Protein AF-A0A3B9MYG6-F1 (afdb_monomer_lite)

pLDDT: mean 86.28, std 11.75, range [46.19, 98.5]

Radius of gyration: 19.54 Å; chains: 1; bounding box: 50×38×59 Å

Foldseek 3Di:
DQQAWEKEKEAFLQALLLVVLVVLVVVQQVVDPSYDYHYHDLQPDDLDDDLPQAPCSVLLVCLLVLNHQDFPPGIWIDISNHTQDDVPRDPVSVQVVVVVVVDHDDPPRSDADFDDEDQDQADDADLVQKDKDKDDLVCLLLQLVLSQQFPLGHYNVRSVVDDSVVSSVSNSVVVNVCVVVVQKIKMWMDGPRHTFWMWIKGQLSVVSSSRGNDPDNPALEIETPATGGDSSNPPSCVSVVNVVVVLVVCLVVPRFKYKYFAADVVSVGNHPVSVVVVVFAFDHAHPRRITITMDTRDHD

Structure (mmCIF, N/CA/C/O backbone):
data_AF-A0A3B9MYG6-F1
#
_entry.id   AF-A0A3B9MYG6-F1
#
loop_
_atom_site.group_PDB
_atom_site.id
_atom_site.type_symbol
_atom_site.label_atom_id
_atom_site.label_alt_id
_atom_site.label_comp_id
_atom_site.label_asym_id
_atom_site.label_entity_id
_atom_site.label_seq_id
_atom_site.pdbx_PDB_ins_code
_atom_site.Cartn_x
_atom_site.Cartn_y
_atom_site.Cartn_z
_atom_site.occupancy
_atom_site.B_iso_or_equiv
_atom_site.auth_seq_id
_atom_site.auth_comp_id
_atom_site.auth_asym_id
_atom_site.auth_atom_id
_atom_site.pdbx_PDB_model_num
ATOM 1 N N . MET A 1 1 ? 22.963 -16.909 -25.568 1.00 46.38 1 MET A N 1
ATOM 2 C CA . MET A 1 1 ? 21.680 -16.414 -25.030 1.00 46.38 1 MET A CA 1
ATOM 3 C C . MET A 1 1 ? 21.498 -15.014 -25.574 1.00 46.38 1 MET A C 1
ATOM 5 O O . MET A 1 1 ? 22.468 -14.271 -25.566 1.00 46.38 1 MET A O 1
ATOM 9 N N . SER A 1 2 ? 20.340 -14.702 -26.154 1.00 46.19 2 SER A N 1
ATOM 10 C CA . SER A 1 2 ? 20.043 -13.337 -26.603 1.00 46.19 2 SER A CA 1
ATOM 11 C C . SER A 1 2 ? 20.156 -12.393 -25.398 1.00 46.19 2 SER A C 1
ATOM 13 O O . SER A 1 2 ? 19.545 -12.682 -24.370 1.00 46.19 2 SER A O 1
ATOM 15 N N . ASN A 1 3 ? 20.962 -11.330 -25.503 1.00 74.19 3 ASN A N 1
ATOM 16 C CA . ASN A 1 3 ? 21.098 -10.273 -24.489 1.00 74.19 3 ASN A CA 1
ATOM 17 C C . ASN A 1 3 ? 19.818 -9.418 -24.467 1.00 74.19 3 ASN A C 1
ATOM 19 O O . ASN A 1 3 ? 19.850 -8.240 -24.818 1.00 74.19 3 ASN A O 1
ATOM 23 N N . ARG A 1 4 ? 18.672 -10.021 -24.133 1.00 85.62 4 ARG A N 1
ATOM 24 C CA . ARG A 1 4 ? 17.434 -9.265 -23.926 1.00 85.62 4 ARG A CA 1
ATOM 25 C C . ARG A 1 4 ? 17.592 -8.399 -22.684 1.00 85.62 4 ARG A C 1
ATOM 27 O O . ARG A 1 4 ? 18.177 -8.835 -21.693 1.00 85.62 4 ARG A O 1
ATOM 34 N N . VAL A 1 5 ? 17.065 -7.186 -22.756 1.00 90.25 5 VAL A N 1
ATOM 35 C CA . VAL A 1 5 ? 16.945 -6.282 -21.615 1.00 90.25 5 VAL A CA 1
ATOM 36 C C . VAL A 1 5 ? 15.833 -6.822 -20.723 1.00 90.25 5 VAL A C 1
ATOM 38 O O . VAL A 1 5 ? 14.740 -7.105 -21.206 1.00 90.25 5 VAL A O 1
ATOM 41 N N . ILE A 1 6 ? 16.098 -7.006 -19.434 1.00 90.94 6 ILE A N 1
ATOM 42 C CA . ILE A 1 6 ? 15.105 -7.547 -18.503 1.00 90.94 6 ILE A CA 1
ATOM 43 C C . ILE A 1 6 ? 14.399 -6.378 -17.825 1.00 90.94 6 ILE A C 1
ATOM 45 O O . ILE A 1 6 ? 15.034 -5.608 -17.109 1.00 90.94 6 ILE A O 1
ATOM 49 N N . ALA A 1 7 ? 13.093 -6.253 -18.039 1.00 93.38 7 ALA A N 1
ATOM 50 C CA . ALA A 1 7 ? 12.230 -5.360 -17.277 1.00 93.38 7 ALA A CA 1
ATOM 51 C C . ALA A 1 7 ? 11.436 -6.205 -16.280 1.00 93.38 7 ALA A C 1
ATOM 53 O O . ALA A 1 7 ? 10.618 -7.023 -16.685 1.00 93.38 7 ALA A O 1
ATOM 54 N N . ARG A 1 8 ? 11.678 -6.035 -14.983 1.00 91.38 8 ARG A N 1
ATOM 55 C CA . ARG A 1 8 ? 11.058 -6.842 -13.930 1.00 91.38 8 ARG A CA 1
ATOM 56 C C . ARG A 1 8 ? 10.208 -5.982 -13.016 1.00 91.38 8 ARG A C 1
ATOM 58 O O . ARG A 1 8 ? 10.711 -5.034 -12.419 1.00 91.38 8 ARG A O 1
ATOM 65 N N . TYR A 1 9 ? 8.938 -6.337 -12.887 1.00 92.12 9 TYR A N 1
ATOM 66 C CA . TYR A 1 9 ? 7.977 -5.631 -12.054 1.00 92.12 9 TYR A CA 1
ATOM 67 C C . TYR A 1 9 ? 7.546 -6.482 -10.858 1.00 92.12 9 TYR A C 1
ATOM 69 O O . TYR A 1 9 ? 6.997 -7.570 -11.030 1.00 92.12 9 TYR A O 1
ATOM 77 N N . PHE A 1 10 ? 7.785 -5.978 -9.649 1.00 88.75 10 PHE A N 1
ATOM 78 C CA . PHE A 1 10 ? 7.415 -6.619 -8.387 1.00 88.75 10 PHE A CA 1
ATOM 79 C C . PHE A 1 10 ? 6.161 -5.965 -7.836 1.00 88.75 10 PHE A C 1
ATOM 81 O O . PHE A 1 10 ? 6.262 -4.886 -7.262 1.00 88.75 10 PHE A O 1
ATOM 88 N N . TYR A 1 11 ? 4.994 -6.582 -7.993 1.00 89.75 11 TYR A N 1
ATOM 89 C CA . TYR A 1 11 ? 3.722 -5.969 -7.614 1.00 89.75 11 TYR A CA 1
ATOM 90 C C . TYR A 1 11 ? 3.179 -6.520 -6.292 1.00 89.75 11 TYR A C 1
ATOM 92 O O . TYR A 1 11 ? 3.392 -7.683 -5.944 1.00 89.75 11 TYR A O 1
ATOM 100 N N . SER A 1 12 ? 2.448 -5.671 -5.564 1.00 88.69 12 SER A N 1
ATOM 101 C CA . SER A 1 12 ? 1.813 -6.032 -4.296 1.00 88.69 12 SER A CA 1
ATOM 102 C C . SER A 1 12 ? 0.296 -6.168 -4.475 1.00 88.69 12 SER A C 1
ATOM 104 O O . SER A 1 12 ? -0.351 -5.214 -4.915 1.00 88.69 12 SER A O 1
ATOM 106 N N . PRO A 1 13 ? -0.312 -7.319 -4.133 1.00 89.75 13 PRO A N 1
ATOM 107 C CA . PRO A 1 13 ? -1.731 -7.581 -4.387 1.00 89.75 13 PRO A CA 1
ATOM 108 C C . PRO A 1 13 ? -2.698 -6.830 -3.455 1.00 89.75 13 PRO A C 1
ATOM 110 O O . PRO A 1 13 ? -3.909 -7.029 -3.550 1.00 89.75 13 PRO A O 1
ATOM 113 N N . ILE A 1 14 ? -2.195 -5.968 -2.564 1.00 89.75 14 ILE A N 1
ATOM 114 C CA . ILE A 1 14 ? -3.023 -5.140 -1.671 1.00 89.75 14 ILE A CA 1
ATOM 115 C C . ILE A 1 14 ? -3.331 -3.744 -2.223 1.00 89.75 14 ILE A C 1
ATOM 117 O O . ILE A 1 14 ? -4.104 -3.002 -1.613 1.00 89.75 14 ILE A O 1
ATOM 121 N N . CYS A 1 15 ? -2.765 -3.384 -3.380 1.00 88.50 15 CYS A N 1
ATOM 122 C CA . CYS A 1 15 ? -2.960 -2.080 -4.004 1.00 88.50 15 CYS A CA 1
ATOM 123 C C . CYS A 1 15 ? -3.525 -2.221 -5.432 1.00 88.50 15 CYS A C 1
ATOM 125 O O . CYS A 1 15 ? -2.845 -2.778 -6.297 1.00 88.50 15 CYS A O 1
ATOM 127 N N . PRO A 1 16 ? -4.729 -1.692 -5.727 1.00 88.62 16 PRO A N 1
ATOM 128 C CA . PRO A 1 16 ? -5.311 -1.743 -7.069 1.00 88.62 16 PRO A CA 1
ATOM 129 C C . PRO A 1 16 ? -4.421 -1.077 -8.128 1.00 88.62 16 PRO A C 1
ATOM 131 O O . PRO A 1 16 ? -4.275 -1.603 -9.228 1.00 88.62 16 PRO A O 1
ATOM 134 N N . GLU A 1 17 ? -3.742 0.019 -7.771 1.00 87.31 17 GLU A N 1
ATOM 135 C CA . GLU A 1 17 ? -2.813 0.724 -8.664 1.00 87.31 17 GLU A CA 1
ATOM 136 C C . GLU A 1 17 ? -1.594 -0.133 -9.044 1.00 87.31 17 GLU A C 1
ATOM 138 O O . GLU A 1 17 ? -1.041 0.025 -10.129 1.00 87.31 17 GLU A O 1
ATOM 143 N N . SER A 1 18 ? -1.208 -1.115 -8.217 1.00 89.62 18 SER A N 1
ATOM 144 C CA . SER A 1 18 ? -0.172 -2.087 -8.600 1.00 89.62 18 SER A CA 1
ATOM 145 C C . SER A 1 18 ? -0.628 -2.995 -9.747 1.00 89.62 18 SER A C 1
ATOM 147 O O . SER A 1 18 ? 0.170 -3.344 -10.615 1.00 89.62 18 SER A O 1
ATOM 149 N N . PHE A 1 19 ? -1.914 -3.359 -9.797 1.00 90.94 19 PHE A N 1
ATOM 150 C CA . PHE A 1 19 ? -2.465 -4.141 -10.906 1.00 90.94 19 PHE A CA 1
ATOM 151 C C . PHE A 1 19 ? -2.653 -3.298 -12.171 1.00 90.94 19 PHE A C 1
ATOM 153 O O . PHE A 1 19 ? -2.323 -3.763 -13.261 1.00 90.94 19 PHE A O 1
ATOM 160 N N . ALA A 1 20 ? -3.124 -2.058 -12.033 1.00 88.94 20 ALA A N 1
ATOM 161 C CA . ALA A 1 20 ? -3.256 -1.149 -13.169 1.00 88.94 20 ALA A CA 1
ATOM 162 C C . ALA A 1 20 ? -1.886 -0.820 -13.788 1.00 88.94 20 ALA A C 1
ATOM 164 O O . ALA A 1 20 ? -1.718 -0.832 -15.008 1.00 88.94 20 ALA A O 1
ATOM 165 N N . ALA A 1 21 ? -0.865 -0.594 -12.957 1.00 89.88 21 ALA A N 1
ATOM 166 C CA . ALA A 1 21 ? 0.502 -0.402 -13.423 1.00 89.88 21 ALA A CA 1
ATOM 167 C C . ALA A 1 21 ? 1.068 -1.651 -14.113 1.00 89.88 21 ALA A C 1
ATOM 169 O O . ALA A 1 21 ? 1.700 -1.511 -15.158 1.00 89.88 21 ALA A O 1
ATOM 170 N N . LEU A 1 22 ? 0.798 -2.856 -13.597 1.00 92.88 22 LEU A N 1
ATOM 171 C CA . LEU A 1 22 ? 1.161 -4.108 -14.269 1.00 92.88 22 LEU A CA 1
ATOM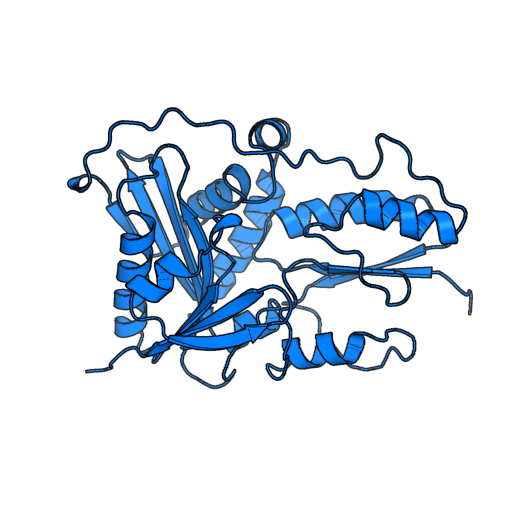 172 C C . LEU A 1 22 ? 0.602 -4.164 -15.699 1.00 92.88 22 LEU A C 1
ATOM 174 O O . LEU A 1 22 ? 1.351 -4.458 -16.629 1.00 92.88 22 LEU A O 1
ATOM 178 N N . GLU A 1 23 ? -0.680 -3.857 -15.894 1.00 91.94 23 GLU A N 1
ATOM 179 C CA . GLU A 1 23 ? -1.286 -3.857 -17.229 1.00 91.94 23 GLU A CA 1
ATOM 180 C C . GLU A 1 23 ? -0.636 -2.815 -18.147 1.00 91.94 23 GLU A C 1
ATOM 182 O O . GLU A 1 23 ? -0.221 -3.137 -19.264 1.00 91.94 23 GLU A O 1
ATOM 187 N N . ARG A 1 24 ? -0.462 -1.579 -17.657 1.00 91.38 24 ARG A N 1
ATOM 188 C CA . ARG A 1 24 ? 0.192 -0.502 -18.416 1.00 91.38 24 ARG A CA 1
ATOM 189 C C . ARG A 1 24 ? 1.615 -0.883 -18.837 1.00 91.38 24 ARG A C 1
ATOM 191 O O . ARG A 1 24 ? 1.990 -0.646 -19.984 1.00 91.38 24 ARG A O 1
ATOM 198 N N . LEU A 1 25 ? 2.396 -1.485 -17.940 1.00 94.50 25 LEU A N 1
ATOM 199 C CA . LEU A 1 25 ? 3.763 -1.933 -18.221 1.00 94.50 25 LEU A CA 1
ATOM 200 C C . LEU A 1 25 ? 3.791 -3.136 -19.165 1.00 94.50 25 LEU A C 1
ATOM 202 O O . LEU A 1 25 ? 4.619 -3.173 -20.072 1.00 94.50 25 LEU A O 1
ATOM 206 N N . SER A 1 26 ? 2.871 -4.090 -19.005 1.00 94.50 26 SER A N 1
ATOM 207 C CA . SER A 1 26 ? 2.782 -5.241 -19.903 1.00 94.50 26 SER A CA 1
ATOM 208 C C . SER A 1 26 ? 2.465 -4.803 -21.330 1.00 94.50 26 SER A C 1
ATOM 210 O O . SER A 1 26 ? 3.115 -5.260 -22.270 1.00 94.50 26 SER A O 1
ATOM 212 N N . ASN A 1 27 ? 1.510 -3.885 -21.495 1.00 93.12 27 ASN A N 1
ATOM 213 C CA . ASN A 1 27 ? 1.173 -3.307 -22.794 1.00 93.12 27 ASN A CA 1
ATOM 214 C C . ASN A 1 27 ? 2.355 -2.530 -23.376 1.00 93.12 27 ASN A C 1
ATOM 216 O O . ASN A 1 27 ? 2.648 -2.651 -24.565 1.00 93.12 27 ASN A O 1
ATOM 220 N N . LEU A 1 28 ? 3.069 -1.777 -22.540 1.00 94.06 28 LEU A N 1
ATOM 221 C CA . LEU A 1 28 ? 4.237 -1.018 -22.957 1.00 94.06 28 LEU A CA 1
ATOM 222 C C . LEU A 1 28 ? 5.365 -1.916 -23.484 1.00 94.06 28 LEU A C 1
ATOM 224 O O . LEU A 1 28 ? 5.788 -1.763 -24.627 1.00 94.06 28 LEU A O 1
ATOM 228 N N . PHE A 1 29 ? 5.852 -2.854 -22.669 1.00 95.31 29 PHE A N 1
ATOM 229 C CA . PHE A 1 29 ? 7.014 -3.672 -23.027 1.00 95.31 29 PHE A CA 1
ATOM 230 C C . PHE A 1 29 ? 6.707 -4.716 -24.105 1.00 95.31 29 PHE A C 1
ATOM 232 O O . PHE A 1 29 ? 7.628 -5.170 -24.776 1.00 95.31 29 PHE A O 1
ATOM 239 N N . SER A 1 30 ? 5.431 -5.044 -24.344 1.00 93.62 30 SER A N 1
ATOM 240 C CA . SER A 1 30 ? 5.027 -5.915 -25.460 1.00 93.62 30 SER A CA 1
ATOM 241 C C . SER A 1 30 ? 5.371 -5.356 -26.848 1.00 93.62 30 SER A C 1
ATOM 243 O O . SER A 1 30 ? 5.347 -6.094 -27.830 1.00 93.62 30 SER A O 1
ATOM 245 N N . LYS A 1 31 ? 5.702 -4.062 -26.939 1.00 93.19 31 LYS A N 1
ATOM 246 C CA . LYS A 1 31 ? 6.034 -3.378 -28.194 1.00 93.19 31 LYS A CA 1
ATOM 247 C C . LYS A 1 31 ? 7.457 -3.640 -28.689 1.00 93.19 31 LYS A C 1
ATOM 249 O O . LYS A 1 31 ? 7.752 -3.305 -29.835 1.00 93.19 31 LYS A O 1
ATOM 254 N N . TRP A 1 32 ? 8.328 -4.190 -27.841 1.00 92.00 32 TRP A N 1
ATOM 255 C CA . TRP A 1 32 ? 9.763 -4.297 -28.103 1.00 92.00 32 TRP A CA 1
ATOM 256 C C . TRP A 1 32 ? 10.277 -5.707 -27.821 1.00 92.00 32 TRP A C 1
ATOM 258 O O . TRP A 1 32 ? 10.362 -6.137 -26.670 1.00 92.00 32 TRP A O 1
ATOM 268 N N . ASP A 1 33 ? 10.683 -6.419 -28.874 1.00 89.94 33 ASP A N 1
ATOM 269 C CA . ASP A 1 33 ? 11.233 -7.776 -28.762 1.00 89.94 33 ASP A CA 1
ATOM 270 C C . ASP A 1 33 ? 12.539 -7.815 -27.946 1.00 89.94 33 ASP A C 1
ATOM 272 O O . ASP A 1 33 ? 12.877 -8.845 -27.342 1.00 89.94 33 ASP A O 1
ATOM 276 N N . GLU A 1 34 ? 13.270 -6.693 -27.875 1.00 90.56 34 GLU A N 1
ATOM 277 C CA . GLU A 1 34 ? 14.496 -6.592 -27.082 1.00 90.56 34 GLU A CA 1
ATOM 278 C C . GLU A 1 34 ? 14.238 -6.743 -25.578 1.00 90.56 34 GLU A C 1
ATOM 280 O O . GLU A 1 34 ? 15.151 -7.139 -24.850 1.00 90.56 34 GLU A O 1
ATOM 285 N N . PHE A 1 35 ? 13.012 -6.482 -25.110 1.00 93.38 35 PHE A N 1
ATOM 286 C CA . PHE A 1 35 ? 12.647 -6.538 -23.698 1.00 93.38 35 PHE A CA 1
ATOM 287 C C . PHE A 1 35 ? 12.016 -7.872 -23.326 1.00 93.38 35 PHE A C 1
ATOM 289 O O . PHE A 1 35 ? 11.041 -8.306 -23.932 1.00 93.38 35 PHE A O 1
ATOM 296 N N . LEU A 1 36 ? 12.538 -8.516 -22.285 1.00 93.31 36 LEU A N 1
ATOM 297 C CA . LEU A 1 36 ? 11.839 -9.565 -21.553 1.00 93.31 36 LEU A CA 1
ATOM 298 C C . LEU A 1 36 ? 11.144 -8.918 -20.351 1.00 93.31 36 LEU A C 1
ATOM 300 O O . LEU A 1 36 ? 11.821 -8.477 -19.423 1.00 93.31 36 LEU A O 1
ATOM 304 N N . PHE A 1 37 ? 9.811 -8.854 -20.381 1.00 94.69 37 PHE A N 1
ATOM 305 C CA . PHE A 1 37 ? 9.024 -8.359 -19.255 1.00 94.69 37 PHE A CA 1
ATOM 306 C C . PHE A 1 37 ? 8.683 -9.500 -18.294 1.00 94.69 37 PHE A C 1
ATOM 308 O O . PHE A 1 37 ? 8.011 -10.461 -18.667 1.00 94.69 37 PHE A O 1
ATOM 315 N N . GLU A 1 38 ? 9.163 -9.392 -17.061 1.00 92.12 38 GLU A N 1
ATOM 316 C CA . GLU A 1 38 ? 8.942 -10.348 -15.985 1.00 92.12 38 GLU A CA 1
ATOM 317 C C . GLU A 1 38 ? 8.081 -9.724 -14.896 1.00 92.12 38 GLU A C 1
ATOM 319 O O . GLU A 1 38 ? 8.248 -8.563 -14.520 1.00 92.12 38 GLU A O 1
ATOM 324 N N . VAL A 1 39 ? 7.170 -10.524 -14.358 1.00 91.88 39 VAL A N 1
ATOM 325 C CA . VAL A 1 39 ? 6.192 -10.082 -13.371 1.00 91.88 39 VAL A CA 1
ATOM 326 C C . VAL A 1 39 ? 6.310 -10.980 -12.154 1.00 91.88 39 VAL A C 1
ATOM 328 O O . VAL A 1 39 ? 6.221 -12.200 -12.278 1.00 91.88 39 VAL A O 1
ATOM 331 N N . ILE A 1 40 ? 6.506 -10.370 -10.990 1.00 89.31 40 ILE A N 1
ATOM 332 C CA . ILE A 1 40 ? 6.663 -11.059 -9.713 1.00 89.31 40 ILE A CA 1
ATOM 333 C C . ILE A 1 40 ? 5.544 -10.600 -8.780 1.00 89.31 40 ILE A C 1
ATOM 335 O O . ILE A 1 40 ? 5.493 -9.437 -8.377 1.00 89.31 40 ILE A O 1
ATOM 339 N N . ASN A 1 41 ? 4.648 -11.522 -8.439 1.00 89.81 41 ASN A N 1
ATOM 340 C CA . ASN A 1 41 ? 3.680 -11.348 -7.368 1.00 89.81 41 ASN A CA 1
ATOM 341 C C . ASN A 1 41 ? 4.383 -11.578 -6.036 1.00 89.81 41 ASN A C 1
ATOM 343 O O . ASN A 1 41 ? 4.714 -12.715 -5.696 1.00 89.81 41 ASN A O 1
ATOM 347 N N . LEU A 1 42 ? 4.559 -10.513 -5.262 1.00 86.56 42 LEU A N 1
ATOM 348 C CA . LEU A 1 42 ? 5.256 -10.585 -3.983 1.00 86.56 42 LEU A CA 1
ATOM 349 C C . LEU A 1 42 ? 4.633 -11.592 -3.000 1.00 86.56 42 LEU A C 1
ATOM 351 O O . LEU A 1 42 ? 5.347 -12.163 -2.190 1.00 86.56 42 LEU A O 1
ATOM 355 N N . ALA A 1 43 ? 3.326 -11.864 -3.090 1.00 86.94 43 ALA A N 1
ATOM 356 C CA . ALA A 1 43 ? 2.644 -12.779 -2.173 1.00 86.94 43 ALA A CA 1
ATOM 357 C C . ALA A 1 43 ? 2.564 -14.242 -2.645 1.00 86.94 43 ALA A C 1
ATOM 359 O O . ALA A 1 43 ? 2.087 -15.093 -1.891 1.00 86.94 43 ALA A O 1
ATOM 360 N N . GLU A 1 44 ? 2.945 -14.540 -3.890 1.00 85.50 44 GLU A N 1
ATOM 361 C CA . GLU A 1 44 ? 2.792 -15.880 -4.485 1.00 85.50 44 GLU A CA 1
ATOM 362 C C . GLU A 1 44 ? 4.095 -16.443 -5.051 1.00 85.50 44 GLU A C 1
ATOM 364 O O . GLU A 1 44 ? 4.241 -17.661 -5.148 1.00 85.50 44 GLU A O 1
ATOM 369 N N . ASN A 1 45 ? 5.036 -15.582 -5.437 1.00 82.88 45 ASN A N 1
ATOM 370 C CA . ASN A 1 45 ? 6.310 -15.998 -5.992 1.00 82.88 45 ASN A CA 1
ATOM 371 C C . ASN A 1 45 ? 7.386 -16.053 -4.910 1.00 82.88 45 ASN A C 1
ATOM 373 O O . ASN A 1 45 ? 7.563 -15.121 -4.133 1.00 82.88 45 ASN A O 1
ATOM 377 N N . GLU A 1 46 ? 8.150 -17.139 -4.916 1.00 75.06 46 GLU A N 1
ATOM 378 C CA . GLU A 1 46 ? 9.331 -17.271 -4.076 1.00 75.06 46 GLU A CA 1
ATOM 379 C C . GLU A 1 46 ? 10.463 -16.402 -4.644 1.00 75.06 46 GLU A C 1
ATOM 381 O O . GLU A 1 46 ? 10.812 -16.501 -5.825 1.00 75.06 46 GLU A O 1
ATOM 386 N N . ILE A 1 47 ? 11.028 -15.529 -3.810 1.00 74.31 47 ILE A N 1
ATOM 387 C CA . ILE A 1 47 ? 12.131 -14.651 -4.201 1.00 74.31 47 ILE A CA 1
ATOM 388 C C . ILE A 1 47 ? 13.443 -15.341 -3.831 1.00 74.31 47 ILE A C 1
ATOM 390 O O . ILE A 1 47 ? 13.894 -15.289 -2.687 1.00 74.31 47 ILE A O 1
ATOM 394 N N . VAL A 1 48 ? 14.044 -16.021 -4.809 1.00 66.94 48 VAL A N 1
ATOM 395 C CA . VAL A 1 48 ? 15.321 -16.723 -4.635 1.00 66.94 48 VAL A CA 1
ATOM 396 C C . VAL A 1 48 ? 16.467 -15.847 -5.157 1.00 66.94 48 VAL A C 1
ATOM 398 O O . VAL A 1 48 ? 16.416 -15.453 -6.324 1.00 66.94 48 VAL A O 1
ATOM 401 N N . PRO A 1 49 ? 17.508 -15.573 -4.347 1.00 64.75 49 PRO A N 1
ATOM 402 C CA . PRO A 1 49 ? 18.690 -14.842 -4.797 1.00 64.75 49 PRO A CA 1
ATOM 403 C C . PRO A 1 49 ? 19.427 -15.598 -5.908 1.00 64.75 49 PRO A C 1
ATOM 405 O O . PRO A 1 49 ? 19.654 -16.807 -5.805 1.00 64.75 49 PRO A O 1
ATOM 408 N N . GLY A 1 50 ? 19.862 -14.900 -6.951 1.00 65.56 50 GLY A N 1
ATOM 409 C CA . GLY A 1 50 ? 20.629 -15.509 -8.037 1.00 65.56 50 GLY A CA 1
ATOM 410 C C . GLY A 1 50 ? 20.881 -14.629 -9.260 1.00 65.56 50 GLY A C 1
ATOM 411 O O . GLY A 1 50 ? 21.590 -15.057 -10.179 1.00 65.56 50 GLY A O 1
ATOM 412 N N . TYR A 1 51 ? 20.355 -13.407 -9.302 1.00 65.56 51 TYR A N 1
ATOM 413 C CA . TYR A 1 51 ? 20.527 -12.485 -10.416 1.00 65.56 51 TYR A CA 1
ATOM 414 C C . TYR A 1 51 ? 21.781 -11.628 -10.221 1.00 65.56 51 TYR A C 1
ATOM 416 O O . TYR A 1 51 ? 21.715 -10.464 -9.854 1.00 65.56 51 TYR A O 1
ATOM 424 N N . LYS A 1 52 ? 22.953 -12.158 -10.602 1.00 64.38 52 LYS A N 1
ATOM 425 C CA . LYS A 1 52 ? 24.242 -11.421 -10.558 1.00 64.38 52 LYS A CA 1
ATOM 426 C C . LYS A 1 52 ? 24.244 -10.054 -11.266 1.00 64.38 52 LYS A C 1
ATOM 428 O O . LYS A 1 52 ? 25.173 -9.277 -11.074 1.00 64.38 52 LYS A O 1
ATOM 433 N N . TRP A 1 53 ? 23.269 -9.803 -12.136 1.00 66.44 53 TRP A N 1
ATOM 434 C CA . TRP A 1 53 ? 23.090 -8.557 -12.878 1.00 66.44 53 TRP A CA 1
ATOM 435 C C . TRP A 1 53 ? 22.150 -7.560 -12.189 1.00 66.44 53 TRP A C 1
ATOM 437 O O . TRP A 1 53 ? 21.975 -6.481 -12.737 1.00 66.44 53 TRP A O 1
ATOM 447 N N . PHE A 1 54 ? 21.542 -7.907 -11.049 1.00 73.56 54 PHE A N 1
ATOM 448 C CA . PHE A 1 54 ? 20.586 -7.088 -10.305 1.00 73.56 54 PHE A CA 1
ATOM 449 C C . PHE A 1 54 ? 21.252 -6.557 -9.019 1.00 73.56 54 PHE A C 1
ATOM 451 O O . PHE A 1 54 ? 21.268 -7.257 -8.007 1.00 73.56 54 PHE A O 1
ATOM 458 N N . PRO A 1 55 ? 21.850 -5.351 -9.044 1.00 68.62 55 PRO A N 1
ATOM 459 C CA . PRO A 1 55 ? 22.622 -4.825 -7.915 1.00 68.62 55 PRO A CA 1
ATOM 460 C C . PRO A 1 55 ? 21.805 -4.687 -6.623 1.00 68.62 55 PRO A C 1
ATOM 462 O O . PRO A 1 55 ? 22.332 -4.891 -5.533 1.00 68.62 55 PRO A O 1
ATOM 465 N N . GLU A 1 56 ? 20.518 -4.380 -6.753 1.00 73.56 56 GLU A N 1
ATOM 466 C CA . GLU A 1 56 ? 19.565 -4.160 -5.666 1.00 73.56 56 GLU A CA 1
ATOM 467 C C . GLU A 1 56 ? 18.840 -5.451 -5.238 1.00 73.56 56 GLU A C 1
ATOM 469 O O . GLU A 1 56 ? 17.981 -5.415 -4.357 1.00 73.56 56 GLU A O 1
ATOM 474 N N . GLU A 1 57 ? 19.192 -6.609 -5.815 1.00 75.88 57 GLU A N 1
ATOM 475 C CA . GLU A 1 57 ? 18.585 -7.905 -5.483 1.00 75.88 57 GLU A CA 1
ATOM 476 C C . GLU A 1 57 ? 18.678 -8.217 -3.993 1.00 75.88 57 GLU A C 1
ATOM 478 O O . GLU A 1 57 ? 17.695 -8.646 -3.394 1.00 75.88 57 GLU A O 1
ATOM 483 N N . GLN A 1 58 ? 19.852 -7.996 -3.394 1.00 77.00 58 GLN A N 1
ATOM 484 C CA . GLN A 1 58 ? 20.074 -8.335 -1.993 1.00 77.00 58 GLN A CA 1
ATOM 485 C C . GLN A 1 58 ? 19.192 -7.491 -1.074 1.00 77.00 58 GLN A C 1
ATOM 487 O O . GLN A 1 58 ? 18.596 -8.030 -0.155 1.00 77.00 58 GLN A O 1
ATOM 492 N N . GLU A 1 59 ? 19.039 -6.199 -1.363 1.00 76.88 59 GLU A N 1
ATOM 493 C CA . GLU A 1 59 ? 18.150 -5.322 -0.597 1.00 76.88 59 GLU A CA 1
ATOM 494 C C . GLU A 1 59 ? 16.691 -5.784 -0.706 1.00 76.88 59 GLU A C 1
ATOM 496 O O . GLU A 1 59 ? 15.961 -5.799 0.285 1.00 76.88 59 GLU A O 1
ATOM 501 N N . LEU A 1 60 ? 16.278 -6.222 -1.899 1.00 75.44 60 LEU A N 1
ATOM 502 C CA . LEU A 1 60 ? 14.936 -6.741 -2.123 1.00 75.44 60 LEU A CA 1
ATOM 503 C C . LEU A 1 60 ? 14.686 -8.046 -1.350 1.00 75.44 60 LEU A C 1
ATOM 505 O O . LEU A 1 60 ? 13.651 -8.208 -0.699 1.00 75.44 60 LEU A O 1
ATOM 509 N N . VAL A 1 61 ? 15.651 -8.962 -1.403 1.00 77.00 61 VAL A N 1
ATOM 510 C CA . VAL A 1 61 ? 15.639 -10.226 -0.660 1.00 77.00 61 VAL A CA 1
ATOM 511 C C . VAL A 1 61 ? 15.631 -9.969 0.844 1.00 77.00 61 VAL A C 1
ATOM 513 O O . VAL A 1 61 ? 14.845 -10.591 1.553 1.00 77.00 61 VAL A O 1
ATOM 516 N N . ASP A 1 62 ? 16.461 -9.047 1.330 1.00 78.12 62 ASP A N 1
ATOM 517 C CA . ASP A 1 62 ? 16.563 -8.726 2.750 1.00 78.12 62 ASP A CA 1
ATOM 518 C C . ASP A 1 62 ? 15.216 -8.225 3.277 1.00 78.12 62 ASP A C 1
ATOM 520 O O . ASP A 1 62 ? 14.752 -8.710 4.306 1.00 78.12 62 ASP A O 1
ATOM 524 N N . THR A 1 63 ? 14.531 -7.325 2.560 1.00 74.38 63 THR A N 1
ATOM 525 C CA . THR A 1 63 ? 13.186 -6.867 2.953 1.00 74.38 63 THR A CA 1
ATOM 526 C C . THR A 1 63 ? 12.160 -7.996 2.930 1.00 74.38 63 THR A C 1
ATOM 528 O O . THR A 1 63 ? 11.409 -8.140 3.893 1.00 74.38 63 THR A O 1
ATOM 531 N N . TYR A 1 64 ? 12.161 -8.846 1.898 1.00 74.62 64 TYR A N 1
ATOM 532 C CA . TYR A 1 64 ? 11.280 -10.022 1.836 1.00 74.62 64 TYR A CA 1
ATOM 533 C C . TYR A 1 64 ? 11.503 -10.976 3.025 1.00 74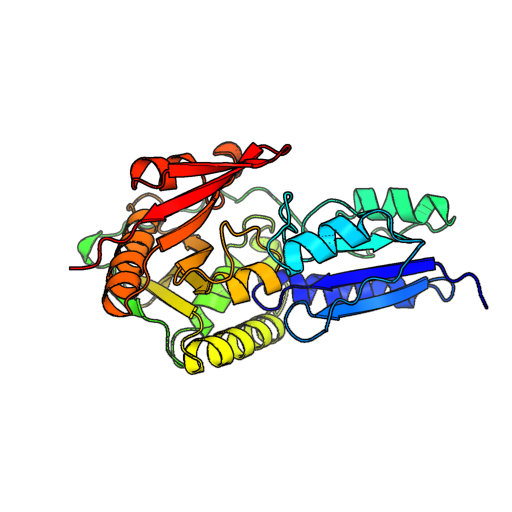.62 64 TYR A C 1
ATOM 535 O O . TYR A 1 64 ? 10.558 -11.550 3.564 1.00 74.62 64 TYR A O 1
ATOM 543 N N . GLN A 1 65 ? 12.753 -11.095 3.478 1.00 75.44 65 GLN A N 1
ATOM 544 C CA . GLN A 1 65 ? 13.166 -11.878 4.644 1.00 75.44 65 GLN A CA 1
ATOM 545 C C . GLN A 1 65 ? 13.058 -11.117 5.977 1.00 75.44 65 GLN A C 1
ATOM 547 O O . GLN A 1 65 ? 13.444 -11.665 7.008 1.00 75.44 65 GLN A O 1
ATOM 552 N N . GLY A 1 66 ? 12.564 -9.872 5.983 1.00 71.62 66 GLY A N 1
ATOM 553 C CA . GLY A 1 66 ? 12.400 -9.048 7.190 1.00 71.62 66 GLY A CA 1
ATOM 554 C C . GLY A 1 66 ? 13.685 -8.473 7.775 1.00 71.62 66 GLY A C 1
ATOM 555 O O . GLY A 1 66 ? 13.655 -7.894 8.852 1.00 71.62 66 GLY A O 1
ATOM 556 N N . ASN A 1 67 ? 14.801 -8.612 7.066 1.00 74.81 67 ASN A N 1
ATOM 557 C CA . ASN A 1 67 ? 16.102 -8.043 7.417 1.00 74.81 67 ASN A CA 1
ATOM 558 C C . ASN A 1 67 ? 16.362 -6.707 6.701 1.00 74.81 67 ASN A C 1
ATOM 560 O O . ASN A 1 67 ? 17.426 -6.106 6.850 1.00 74.81 67 ASN A O 1
ATOM 564 N N . GLY A 1 68 ? 15.413 -6.264 5.877 1.00 67.56 68 GLY A N 1
ATOM 565 C CA . GLY A 1 68 ? 15.550 -5.098 5.022 1.00 67.56 68 GLY A CA 1
ATOM 566 C C . GLY A 1 68 ? 15.652 -3.799 5.803 1.00 67.56 68 GLY A C 1
ATOM 567 O O . GLY A 1 68 ? 14.801 -3.468 6.626 1.00 67.56 68 GLY A O 1
ATOM 568 N N . VAL A 1 69 ? 16.673 -3.014 5.474 1.00 67.50 69 VAL A N 1
ATOM 569 C CA . VAL A 1 69 ? 16.881 -1.664 6.019 1.00 67.50 69 VAL A CA 1
ATOM 570 C C . VAL A 1 69 ? 16.325 -0.571 5.113 1.00 67.50 69 VAL A C 1
ATOM 572 O O . VAL A 1 69 ? 16.538 0.604 5.390 1.00 67.50 69 VAL A O 1
ATOM 575 N N . LYS A 1 70 ? 15.620 -0.930 4.033 1.00 69.06 70 LYS A N 1
ATOM 576 C CA . LYS A 1 70 ? 14.904 0.011 3.170 1.00 69.06 70 LYS A CA 1
ATOM 577 C C . LYS A 1 70 ? 13.504 -0.517 2.860 1.00 69.06 70 LYS A C 1
ATOM 579 O O . LYS A 1 70 ? 13.345 -1.704 2.566 1.00 69.06 70 LYS A O 1
ATOM 584 N N . PRO A 1 71 ? 12.479 0.346 2.874 1.00 65.56 71 PRO A N 1
ATOM 585 C CA . PRO A 1 71 ? 11.162 -0.062 2.440 1.00 65.56 71 PRO A CA 1
ATOM 586 C C . PRO A 1 71 ? 11.179 -0.338 0.939 1.00 65.56 71 PRO A C 1
ATOM 588 O O . PRO A 1 71 ? 11.496 0.539 0.127 1.00 65.56 71 PRO A O 1
ATOM 591 N N . LEU A 1 72 ? 10.752 -1.539 0.553 1.00 64.88 72 LEU A N 1
ATOM 592 C CA . LEU A 1 72 ? 10.331 -1.798 -0.816 1.00 64.88 72 LEU A CA 1
ATOM 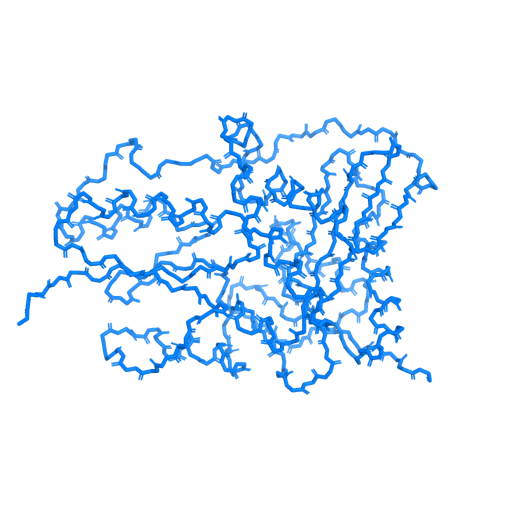593 C C . LEU A 1 72 ? 8.916 -1.254 -0.959 1.00 64.88 72 LEU A C 1
ATOM 595 O O . LEU A 1 72 ? 7.949 -2.005 -1.057 1.00 64.88 72 LEU A O 1
ATOM 599 N N . LEU A 1 73 ? 8.796 0.076 -0.914 1.00 59.28 73 LEU A N 1
ATOM 600 C CA . LEU A 1 73 ? 7.528 0.731 -1.183 1.00 59.28 73 LEU A CA 1
ATOM 601 C C . LEU A 1 73 ? 7.011 0.202 -2.519 1.00 59.28 73 LEU A C 1
ATOM 603 O O . LEU A 1 73 ? 7.693 0.305 -3.535 1.00 59.28 73 LEU A O 1
ATOM 607 N N . TYR A 1 74 ? 5.860 -0.450 -2.413 1.00 63.62 74 TYR A N 1
ATOM 608 C CA . TYR A 1 74 ? 5.050 -1.131 -3.407 1.00 63.62 74 TYR A CA 1
ATOM 609 C C . TYR A 1 74 ? 5.440 -0.990 -4.878 1.00 63.62 74 TYR A C 1
ATOM 611 O O . TYR A 1 74 ? 5.631 0.109 -5.387 1.00 63.62 74 TYR A O 1
ATOM 619 N N . ALA A 1 75 ? 5.331 -2.105 -5.610 1.00 74.50 75 ALA A N 1
ATOM 620 C CA . ALA A 1 75 ? 5.165 -2.054 -7.060 1.00 74.50 75 ALA A CA 1
ATOM 621 C C . ALA A 1 75 ? 6.353 -1.396 -7.785 1.00 74.50 75 ALA A C 1
ATOM 623 O O . ALA A 1 75 ? 6.207 -0.426 -8.533 1.00 74.50 75 ALA A O 1
ATOM 624 N N . LYS A 1 76 ? 7.548 -1.950 -7.551 1.00 87.06 76 LYS A N 1
ATOM 625 C CA . LYS A 1 76 ? 8.800 -1.467 -8.142 1.00 87.06 76 LYS A CA 1
ATOM 626 C C . LYS A 1 76 ? 9.063 -2.102 -9.499 1.00 87.06 76 LYS A C 1
ATOM 628 O O . LYS A 1 76 ? 8.904 -3.311 -9.677 1.00 87.06 76 LYS A O 1
ATOM 633 N N . LEU A 1 77 ? 9.515 -1.281 -10.440 1.00 91.19 77 LEU A N 1
ATOM 634 C CA . LEU A 1 77 ? 10.033 -1.718 -11.731 1.00 91.19 77 LEU A CA 1
ATOM 635 C C . LEU A 1 77 ? 11.551 -1.590 -11.738 1.00 91.19 77 LEU A C 1
ATOM 637 O O . LEU A 1 77 ? 12.083 -0.546 -11.372 1.00 91.19 77 LEU A O 1
ATOM 641 N N . PHE A 1 78 ? 12.221 -2.619 -12.238 1.00 90.38 78 PHE A N 1
ATOM 642 C CA . PHE A 1 78 ? 13.654 -2.617 -12.486 1.00 90.38 78 PHE A CA 1
ATOM 643 C C . PHE A 1 78 ? 13.927 -2.909 -13.957 1.00 90.38 78 PHE A C 1
ATOM 645 O O . PHE A 1 78 ? 13.305 -3.804 -14.528 1.00 90.38 78 PHE A O 1
ATOM 652 N N . ILE A 1 79 ? 14.864 -2.189 -14.573 1.00 91.25 79 ILE A N 1
ATOM 653 C CA . ILE A 1 79 ? 15.306 -2.443 -15.952 1.00 91.25 79 ILE A CA 1
ATOM 654 C C . ILE A 1 79 ? 16.801 -2.761 -15.927 1.00 91.25 79 ILE A C 1
ATOM 656 O O . ILE A 1 79 ? 17.615 -1.896 -15.622 1.00 91.25 79 ILE A O 1
ATOM 660 N N . ASN A 1 80 ? 17.162 -4.014 -16.229 1.00 87.50 80 ASN A N 1
ATOM 661 C CA . ASN A 1 80 ? 18.511 -4.566 -16.039 1.00 87.50 80 ASN A CA 1
ATOM 662 C C . ASN A 1 80 ? 19.080 -4.282 -14.638 1.00 87.50 80 ASN A C 1
ATOM 664 O O . ASN A 1 80 ? 20.263 -4.007 -14.470 1.00 87.50 80 ASN A O 1
ATOM 668 N N . GLY A 1 81 ? 18.207 -4.350 -13.637 1.00 81.94 81 GLY A N 1
ATOM 669 C CA . GLY A 1 81 ? 18.549 -4.171 -12.235 1.00 81.94 81 GLY A CA 1
ATOM 670 C C . GLY A 1 81 ? 18.366 -2.747 -11.730 1.00 81.94 81 GLY A C 1
ATOM 671 O O . GLY A 1 81 ? 18.078 -2.587 -10.562 1.00 81.94 81 GLY A O 1
ATOM 672 N N . GLU A 1 82 ? 18.394 -1.728 -12.588 1.00 86.56 82 GLU A N 1
ATOM 673 C CA . GLU A 1 82 ? 18.222 -0.337 -12.152 1.00 86.56 82 GLU A CA 1
ATOM 674 C C . GLU A 1 82 ? 16.759 -0.030 -11.794 1.00 86.56 82 GLU A C 1
ATOM 676 O O . GLU A 1 82 ? 15.861 -0.246 -12.615 1.00 86.56 82 GLU A O 1
ATOM 681 N N . GLU A 1 83 ? 16.514 0.493 -10.586 1.00 87.62 83 GLU A N 1
ATOM 682 C CA . GLU A 1 83 ? 15.174 0.890 -10.132 1.00 87.62 83 GLU A CA 1
ATOM 683 C C . GLU A 1 83 ? 14.635 2.091 -10.922 1.00 87.62 83 GLU A C 1
ATOM 685 O O . GLU A 1 83 ? 15.217 3.180 -10.938 1.00 87.62 83 GLU A O 1
ATOM 690 N N . ILE A 1 84 ? 13.439 1.931 -11.485 1.00 90.31 84 ILE A N 1
ATOM 691 C CA . ILE A 1 84 ? 12.656 3.037 -12.025 1.00 90.31 84 ILE A CA 1
ATOM 692 C C . ILE A 1 84 ? 11.849 3.661 -10.891 1.00 90.31 84 ILE A C 1
ATOM 694 O O . ILE A 1 84 ? 10.810 3.143 -10.481 1.00 90.31 84 ILE A O 1
ATOM 698 N N . LYS A 1 85 ? 12.328 4.805 -10.398 1.00 85.81 85 LYS A N 1
ATOM 699 C CA . LYS A 1 85 ? 11.740 5.493 -9.242 1.00 85.81 85 LYS A CA 1
ATOM 700 C C . LYS A 1 85 ? 10.302 5.959 -9.484 1.00 85.81 85 LYS A C 1
ATOM 702 O O . LYS A 1 85 ? 9.966 6.454 -10.566 1.00 85.81 85 LYS A O 1
ATOM 707 N N . GLY A 1 86 ? 9.526 5.962 -8.403 1.00 80.12 86 GLY A N 1
ATOM 708 C CA . GLY A 1 86 ? 8.140 6.432 -8.340 1.00 80.12 86 GLY A CA 1
ATOM 709 C C . GLY A 1 86 ? 7.173 5.277 -8.107 1.00 80.12 86 GLY A C 1
ATOM 710 O O . GLY A 1 86 ? 7.467 4.148 -8.492 1.00 80.12 86 GLY A O 1
ATOM 711 N N . PHE A 1 87 ? 6.029 5.564 -7.484 1.00 79.44 87 PHE A N 1
ATOM 712 C CA . PHE A 1 87 ? 4.943 4.598 -7.383 1.00 79.44 87 PHE A CA 1
ATOM 713 C C . PHE A 1 87 ? 3.637 5.158 -7.971 1.00 79.44 87 PHE A C 1
ATOM 715 O O . PHE A 1 87 ? 3.114 6.153 -7.460 1.00 79.44 87 PHE A O 1
ATOM 722 N N . PRO A 1 88 ? 3.109 4.490 -9.012 1.00 83.44 88 PRO A N 1
ATOM 723 C CA . PRO A 1 88 ? 3.805 3.520 -9.869 1.00 83.44 88 PRO A CA 1
ATOM 724 C C . PRO A 1 88 ? 4.992 4.171 -10.614 1.00 83.44 88 PRO A C 1
ATOM 726 O O . PRO A 1 88 ? 5.201 5.388 -10.512 1.00 83.44 88 PRO A O 1
ATOM 729 N N . PRO A 1 89 ? 5.800 3.372 -11.340 1.00 87.94 89 PRO A N 1
ATOM 730 C CA . PRO A 1 89 ? 7.049 3.841 -11.934 1.00 87.94 89 PRO A CA 1
ATOM 731 C C . PRO A 1 89 ? 6.856 5.113 -12.754 1.00 87.94 89 PRO A C 1
ATOM 733 O O . PRO A 1 89 ? 5.962 5.164 -13.594 1.00 87.94 89 PRO A O 1
ATOM 736 N N . SER A 1 90 ? 7.684 6.133 -12.519 1.00 86.44 90 SER A N 1
ATOM 737 C CA . SER A 1 90 ? 7.546 7.447 -13.154 1.00 86.44 90 SER A CA 1
ATOM 738 C C . SER A 1 90 ? 7.783 7.383 -14.661 1.00 86.44 90 SER A C 1
ATOM 740 O O . SER A 1 90 ? 8.866 6.980 -15.089 1.00 86.44 90 SER A O 1
ATOM 742 N N . LYS A 1 91 ? 6.834 7.892 -15.461 1.00 87.25 91 LYS A N 1
ATOM 743 C CA . LYS A 1 91 ? 6.991 8.055 -16.917 1.00 87.25 91 LYS A CA 1
ATOM 744 C C . LYS A 1 91 ? 8.297 8.762 -17.292 1.00 87.25 91 LYS A C 1
ATOM 746 O O . LYS A 1 91 ? 8.989 8.294 -18.186 1.00 87.25 91 LYS A O 1
ATOM 751 N N . LYS A 1 92 ? 8.686 9.816 -16.565 1.00 88.75 92 LYS A N 1
ATOM 752 C CA . LYS A 1 92 ? 9.946 10.538 -16.810 1.00 88.75 92 LYS A CA 1
ATOM 753 C C . LYS A 1 92 ? 11.172 9.626 -16.659 1.00 88.75 92 LYS A C 1
ATOM 755 O O . LYS A 1 92 ? 12.021 9.591 -17.541 1.00 88.75 92 LYS A O 1
ATOM 760 N N . HIS A 1 93 ? 11.264 8.880 -15.556 1.00 90.81 93 HIS A N 1
ATOM 761 C CA . HIS A 1 93 ? 12.399 7.972 -15.331 1.00 90.81 93 HIS A CA 1
ATOM 762 C C . HIS A 1 93 ? 12.386 6.791 -16.313 1.00 90.81 93 HIS A C 1
ATOM 764 O O . HIS A 1 93 ? 13.441 6.296 -16.713 1.00 90.81 93 HIS A O 1
ATOM 770 N N . LEU A 1 94 ? 11.192 6.361 -16.729 1.00 92.31 94 LEU A N 1
ATOM 771 C CA . LEU A 1 94 ? 11.008 5.360 -17.770 1.00 92.31 94 LEU A CA 1
ATOM 772 C C . LEU A 1 94 ? 11.558 5.855 -19.116 1.00 92.31 94 LEU A C 1
ATOM 774 O O . LEU A 1 94 ? 12.349 5.156 -19.739 1.00 92.31 94 LEU A O 1
ATOM 778 N N . GLU A 1 95 ? 11.193 7.071 -19.533 1.00 91.75 95 GLU A N 1
ATOM 779 C CA . GLU A 1 95 ? 11.679 7.724 -20.757 1.00 91.75 95 GLU A CA 1
ATOM 780 C C . GLU A 1 95 ? 13.204 7.852 -20.756 1.00 91.75 95 GLU A C 1
ATOM 782 O O . GLU A 1 95 ? 13.862 7.409 -21.697 1.00 91.75 95 GLU A O 1
ATOM 787 N N . GLU A 1 96 ? 13.777 8.392 -19.678 1.00 92.62 96 GLU A N 1
ATOM 788 C CA . GLU A 1 96 ? 15.229 8.527 -19.506 1.00 92.62 96 GLU A CA 1
ATOM 789 C C . GLU A 1 96 ? 15.942 7.171 -19.618 1.00 92.62 96 GLU A C 1
ATOM 791 O O . GLU A 1 96 ? 16.994 7.063 -20.254 1.00 92.62 96 GLU A O 1
ATOM 796 N N . THR A 1 97 ? 15.346 6.116 -19.057 1.00 92.81 97 THR A N 1
ATOM 797 C CA . THR A 1 97 ? 15.906 4.765 -19.114 1.00 92.81 97 THR A CA 1
ATOM 798 C C . THR A 1 97 ? 15.814 4.153 -20.507 1.00 92.81 97 THR A C 1
ATOM 800 O O . THR A 1 97 ? 16.806 3.611 -20.994 1.00 92.81 97 THR A O 1
ATOM 803 N N . LEU A 1 98 ? 14.651 4.236 -21.156 1.00 92.81 98 LEU A N 1
ATOM 804 C CA . LEU A 1 98 ? 14.403 3.670 -22.484 1.00 92.81 98 LEU A CA 1
ATOM 805 C C . LEU A 1 98 ? 15.255 4.346 -23.567 1.00 92.81 98 LEU A C 1
ATOM 807 O O . LEU A 1 98 ? 15.746 3.669 -24.472 1.00 92.81 98 LEU A O 1
ATOM 811 N N . LEU A 1 99 ? 15.542 5.644 -23.424 1.00 93.12 99 LEU A N 1
ATOM 812 C CA . LEU A 1 99 ? 16.439 6.368 -24.329 1.00 93.12 99 LEU A CA 1
ATOM 813 C C . LEU A 1 99 ? 17.854 5.773 -24.371 1.00 93.12 99 LEU A C 1
ATOM 815 O O . LEU A 1 99 ? 18.483 5.784 -25.429 1.00 93.12 99 LEU A O 1
ATOM 819 N N . ARG A 1 100 ? 18.349 5.183 -23.270 1.00 92.31 100 ARG A N 1
ATOM 820 C CA . ARG A 1 100 ? 19.650 4.476 -23.247 1.00 92.31 100 ARG A CA 1
ATOM 821 C C . ARG A 1 100 ? 19.663 3.232 -24.137 1.00 92.31 100 ARG A C 1
ATOM 823 O O . ARG A 1 100 ? 20.730 2.789 -24.554 1.00 92.31 100 ARG A O 1
ATOM 830 N N . TYR A 1 101 ? 18.485 2.715 -24.469 1.00 91.25 101 TYR A N 1
ATOM 831 C CA . TYR A 1 101 ? 18.272 1.613 -25.403 1.00 91.25 101 TYR A CA 1
ATOM 832 C C . TYR A 1 101 ? 17.818 2.100 -26.788 1.00 91.25 101 TYR A C 1
ATOM 834 O O . TYR A 1 101 ? 17.371 1.303 -27.602 1.00 91.25 101 TYR A O 1
ATOM 842 N N . SER A 1 102 ? 17.957 3.402 -27.080 1.00 92.75 102 SER A N 1
ATOM 843 C CA . SER A 1 102 ? 17.501 4.037 -28.329 1.00 92.75 102 SER A CA 1
ATOM 844 C C . SER A 1 102 ? 15.990 3.924 -28.578 1.00 92.75 102 SER A C 1
ATOM 846 O O . SER A 1 102 ? 15.541 4.010 -29.720 1.00 92.75 102 SER A O 1
ATOM 848 N N . ILE A 1 103 ? 15.201 3.767 -27.512 1.00 91.88 103 ILE A N 1
ATOM 849 C CA . ILE A 1 103 ? 13.740 3.722 -27.565 1.00 91.88 103 ILE A CA 1
ATOM 850 C C . ILE A 1 103 ? 13.186 5.081 -27.145 1.00 91.88 103 ILE A C 1
ATOM 852 O O . ILE A 1 103 ? 13.518 5.605 -26.083 1.00 91.88 103 ILE A O 1
ATOM 856 N N . VAL A 1 104 ? 12.310 5.637 -27.979 1.00 90.94 104 VAL A N 1
ATOM 857 C CA . VAL A 1 104 ? 11.565 6.864 -27.685 1.00 90.94 104 VAL A CA 1
ATOM 858 C C . VAL A 1 104 ? 10.133 6.476 -27.338 1.00 90.94 104 VAL A C 1
ATOM 860 O O . VAL A 1 104 ? 9.452 5.843 -28.142 1.00 90.94 104 VAL A O 1
ATOM 863 N N . LEU A 1 105 ? 9.690 6.841 -26.136 1.00 89.19 105 LEU A N 1
ATOM 864 C CA . LEU A 1 105 ? 8.335 6.569 -25.664 1.00 89.19 105 LEU A CA 1
ATOM 865 C C . LEU A 1 105 ? 7.327 7.472 -26.390 1.00 89.19 105 LEU A C 1
ATOM 867 O O . LEU A 1 105 ? 7.528 8.687 -26.463 1.00 89.19 105 LEU A O 1
ATOM 871 N N . ASP A 1 106 ? 6.229 6.906 -26.902 1.00 87.31 106 ASP A N 1
ATOM 872 C CA . ASP A 1 106 ? 5.144 7.724 -27.450 1.00 87.31 106 ASP A CA 1
ATOM 873 C C . ASP A 1 106 ? 4.484 8.550 -26.333 1.00 87.31 106 ASP A C 1
ATOM 875 O O . ASP A 1 106 ? 4.377 8.139 -25.172 1.00 87.31 106 ASP A O 1
ATOM 879 N N . LYS A 1 107 ? 3.988 9.740 -26.675 1.00 80.50 107 LYS A N 1
ATOM 880 C CA . LYS A 1 107 ? 3.316 10.616 -25.710 1.00 80.50 107 LYS A CA 1
ATOM 881 C C . LYS A 1 107 ? 2.103 9.938 -25.058 1.00 80.50 107 LYS A C 1
ATOM 883 O O . LYS A 1 107 ? 1.840 10.198 -23.883 1.00 80.50 107 LYS A O 1
ATOM 888 N N . ASN A 1 108 ? 1.404 9.075 -25.790 1.00 83.38 108 ASN A N 1
ATOM 889 C CA . ASN A 1 108 ? 0.226 8.348 -25.318 1.00 83.38 108 ASN A CA 1
ATOM 890 C C . ASN A 1 108 ? 0.578 7.026 -24.625 1.00 83.38 108 ASN A C 1
ATOM 892 O O . ASN A 1 108 ? -0.281 6.418 -23.994 1.00 83.38 108 ASN A O 1
ATOM 896 N N . ASP A 1 109 ? 1.832 6.587 -24.711 1.00 84.25 109 ASP A N 1
ATOM 897 C CA . ASP A 1 109 ? 2.265 5.365 -24.052 1.00 84.25 109 ASP A CA 1
ATOM 898 C C . ASP A 1 109 ? 2.451 5.590 -22.561 1.00 84.25 109 ASP A C 1
ATOM 900 O O . ASP A 1 109 ? 2.998 6.611 -22.132 1.00 84.25 109 ASP A O 1
ATOM 904 N N . TYR A 1 110 ? 2.003 4.608 -21.775 1.00 83.94 110 TYR A N 1
ATOM 905 C CA . TYR A 1 110 ? 2.164 4.598 -20.325 1.00 83.94 110 TYR A CA 1
ATOM 906 C C . TYR A 1 110 ? 1.682 5.914 -19.677 1.00 83.94 110 TYR A C 1
ATOM 908 O O . TYR A 1 110 ? 2.383 6.558 -18.898 1.00 83.94 110 TYR A O 1
ATOM 916 N N . SER A 1 111 ? 0.488 6.365 -20.072 1.00 73.62 111 SER A N 1
ATOM 917 C CA . SER A 1 111 ? -0.126 7.589 -19.564 1.00 73.62 111 SER A CA 1
ATOM 918 C C . SER A 1 111 ? -0.976 7.328 -18.324 1.00 73.62 111 SER A C 1
ATOM 920 O O . SER A 1 111 ? -1.798 6.415 -18.304 1.00 73.62 111 SER A O 1
ATOM 922 N N . TYR A 1 112 ? -0.827 8.193 -17.331 1.00 73.06 112 TYR A N 1
ATOM 923 C CA . TYR A 1 112 ? -1.710 8.347 -16.179 1.00 73.06 112 TYR A CA 1
ATOM 924 C C . TYR A 1 112 ? -1.591 9.802 -15.705 1.00 73.06 112 TYR A C 1
ATOM 926 O O . TYR A 1 112 ? -0.582 10.465 -15.963 1.00 73.06 112 TYR A O 1
ATOM 934 N N . ASN A 1 113 ? -2.603 10.307 -15.003 1.00 62.25 113 ASN A N 1
ATOM 935 C CA . ASN A 1 113 ? -2.584 11.661 -14.454 1.00 62.25 113 ASN A CA 1
ATOM 936 C C . ASN A 1 113 ? -2.430 11.607 -12.932 1.00 62.25 113 ASN A C 1
ATOM 938 O O . ASN A 1 113 ? -3.399 11.400 -12.198 1.00 62.25 113 ASN A O 1
ATOM 942 N N . TYR A 1 114 ? -1.202 11.832 -12.461 1.00 60.44 114 TYR A N 1
ATOM 943 C CA . TYR A 1 114 ? -0.965 12.235 -11.076 1.00 60.44 114 TYR A CA 1
ATOM 944 C C . TYR A 1 114 ? -1.206 13.729 -10.958 1.00 60.44 114 TYR A C 1
ATOM 946 O O . TYR A 1 114 ? -0.675 14.519 -11.738 1.00 60.44 114 TYR A O 1
ATOM 954 N N . GLY A 1 115 ? -2.031 14.116 -9.998 1.00 53.38 115 GLY A N 1
ATOM 955 C CA . GLY A 1 115 ? -2.396 15.505 -9.799 1.00 53.38 115 GLY A CA 1
ATOM 956 C C . GLY A 1 115 ? -2.715 15.774 -8.342 1.00 53.38 115 GLY A C 1
ATOM 957 O O . GLY A 1 115 ? -3.070 14.874 -7.587 1.00 53.38 115 GLY A O 1
ATOM 958 N N . THR A 1 116 ? -2.581 17.039 -7.963 1.00 52.91 116 THR A N 1
ATOM 959 C CA . THR A 1 116 ? -2.958 17.544 -6.644 1.00 52.91 116 THR A CA 1
ATOM 960 C C . THR A 1 116 ? -4.447 17.345 -6.408 1.00 52.91 116 THR A C 1
ATOM 962 O O . THR A 1 116 ? -5.242 17.696 -7.276 1.00 52.91 116 THR A O 1
ATOM 965 N N . PHE A 1 117 ? -4.820 16.853 -5.227 1.00 57.41 117 PHE A N 1
ATOM 966 C CA . PHE A 1 117 ? -6.217 16.740 -4.819 1.00 57.41 117 PHE A CA 1
ATOM 967 C C . PHE A 1 117 ? -6.944 18.078 -5.012 1.00 57.41 117 PHE A C 1
ATOM 969 O O . PHE A 1 117 ? -6.548 19.071 -4.386 1.00 57.41 117 PHE A O 1
ATOM 976 N N . PRO A 1 118 ? -8.001 18.146 -5.843 1.00 54.50 118 PRO A N 1
ATOM 977 C CA . PRO A 1 118 ? -8.854 19.316 -5.835 1.00 54.50 118 PRO A CA 1
ATOM 978 C C . PRO A 1 118 ? -9.447 19.458 -4.423 1.00 54.50 118 PRO A C 1
ATOM 980 O O . PRO A 1 118 ? -9.795 18.459 -3.788 1.00 54.50 118 PRO A O 1
ATOM 983 N N . PRO A 1 119 ? -9.545 20.680 -3.877 1.00 56.25 119 PRO A N 1
ATOM 984 C CA . PRO A 1 119 ? -10.160 20.878 -2.576 1.00 56.25 119 PRO A CA 1
ATOM 985 C C . PRO A 1 119 ? -11.613 20.403 -2.635 1.00 56.25 119 PRO A C 1
ATOM 987 O O . PRO A 1 119 ? -12.440 20.964 -3.353 1.00 56.25 119 PRO A O 1
ATOM 990 N N . HIS A 1 120 ? -11.928 19.354 -1.879 1.00 63.59 120 HIS A N 1
ATOM 991 C CA . HIS A 1 120 ? -13.295 18.867 -1.782 1.00 63.59 120 HIS A CA 1
ATOM 992 C C . HIS A 1 120 ? -14.136 19.799 -0.925 1.00 63.59 120 HIS A C 1
ATOM 994 O O . HIS A 1 120 ? -13.695 20.290 0.119 1.00 63.59 120 HIS A O 1
ATOM 1000 N N . ASN A 1 121 ? -15.397 19.955 -1.324 1.00 72.56 121 ASN A N 1
ATOM 1001 C CA . ASN A 1 121 ? -16.421 20.464 -0.428 1.00 72.56 121 ASN A CA 1
ATOM 1002 C C . ASN A 1 121 ? -16.589 19.450 0.704 1.00 72.56 121 ASN A C 1
ATOM 1004 O O . ASN A 1 121 ? -17.236 18.414 0.533 1.00 72.56 121 ASN A O 1
ATOM 1008 N N . ARG A 1 122 ? -15.969 19.739 1.852 1.00 82.69 122 ARG A N 1
ATOM 1009 C CA . ARG A 1 122 ? -16.233 19.005 3.087 1.00 82.69 122 ARG A CA 1
ATOM 1010 C C . ARG A 1 122 ? -17.727 19.041 3.349 1.00 82.69 122 ARG A C 1
ATOM 1012 O O . ARG A 1 122 ? -18.350 20.101 3.260 1.00 82.69 122 ARG A O 1
ATOM 1019 N N . ILE A 1 123 ? -18.287 17.884 3.659 1.00 87.94 123 ILE A N 1
ATOM 1020 C CA . ILE A 1 123 ? -19.676 17.811 4.080 1.00 87.94 123 ILE A CA 1
ATOM 1021 C C . ILE A 1 123 ? -19.740 17.960 5.592 1.00 87.94 123 ILE A C 1
ATOM 1023 O O . ILE A 1 123 ? -18.908 17.420 6.319 1.00 87.94 123 ILE A O 1
ATOM 1027 N N . GLU A 1 124 ? -20.729 18.712 6.062 1.00 90.75 124 GLU A N 1
ATOM 1028 C CA . GLU A 1 124 ? -20.965 18.858 7.490 1.00 90.75 124 GLU A CA 1
ATOM 1029 C C . GLU A 1 124 ? -21.412 17.511 8.068 1.00 90.75 124 GLU A C 1
ATOM 1031 O O . GLU A 1 124 ? -22.461 16.976 7.699 1.00 90.75 124 GLU A O 1
ATOM 1036 N N . CYS A 1 125 ? -20.580 16.949 8.941 1.00 91.62 125 CYS A N 1
ATOM 1037 C CA . CYS A 1 125 ? -20.824 15.668 9.588 1.00 91.62 125 CYS A CA 1
ATOM 1038 C C . CYS A 1 125 ? -21.034 15.852 11.092 1.00 91.62 125 CYS A C 1
ATOM 1040 O O . CYS A 1 125 ? -20.309 16.607 11.738 1.00 91.62 125 CYS A O 1
ATOM 1042 N N . ASP A 1 126 ? -21.970 15.093 11.664 1.00 92.69 126 ASP A N 1
ATOM 1043 C CA . ASP A 1 126 ? -21.999 14.840 13.107 1.00 92.69 126 ASP A CA 1
ATOM 1044 C C . ASP A 1 126 ? -21.065 13.664 13.418 1.00 92.69 126 ASP A C 1
ATOM 1046 O O . ASP A 1 126 ? -21.271 12.541 12.948 1.00 92.69 126 ASP A O 1
ATOM 1050 N N . GLU A 1 127 ? -20.036 13.908 14.232 1.00 89.25 127 GLU A N 1
ATOM 1051 C CA . GLU A 1 127 ? -19.061 12.895 14.638 1.00 89.25 127 GLU A CA 1
ATOM 1052 C C . GLU A 1 127 ? -19.708 11.651 15.272 1.00 89.25 127 GLU A C 1
ATOM 1054 O O . GLU A 1 127 ? -19.170 10.542 15.165 1.00 89.25 127 GLU A O 1
ATOM 1059 N N . LYS A 1 128 ? -20.872 11.804 15.910 1.00 90.94 128 LYS A N 1
ATOM 1060 C CA . LYS A 1 128 ? -21.599 10.706 16.564 1.00 90.94 128 LYS A CA 1
ATOM 1061 C C . LYS A 1 128 ? -22.286 9.767 15.580 1.00 90.94 128 LYS A C 1
ATOM 1063 O O . LYS A 1 128 ? -22.624 8.647 15.950 1.00 90.94 128 LYS A O 1
ATOM 1068 N N . GLU A 1 129 ? -22.496 10.199 14.340 1.00 95.31 129 GLU A N 1
ATOM 1069 C CA . GLU A 1 129 ? -23.165 9.394 13.316 1.00 95.31 129 GLU A CA 1
ATOM 1070 C C . GLU A 1 129 ? -22.205 8.471 12.552 1.00 95.31 129 GLU A C 1
ATOM 1072 O O . GLU A 1 129 ? -22.667 7.606 11.802 1.00 95.31 129 GLU A O 1
ATOM 1077 N N . PHE A 1 130 ? -20.887 8.614 12.741 1.00 96.94 130 PHE A N 1
ATOM 1078 C CA . PHE A 1 130 ? -19.923 7.669 12.179 1.00 96.94 130 PHE A CA 1
ATOM 1079 C C . PHE A 1 130 ? -20.049 6.302 12.848 1.00 96.94 130 PHE A C 1
ATOM 1081 O O . PHE A 1 130 ? -19.993 6.183 14.074 1.00 96.94 130 PHE A O 1
ATOM 1088 N N . LYS A 1 131 ? -20.167 5.266 12.019 1.00 97.31 131 LYS A N 1
ATOM 1089 C CA . LYS A 1 131 ? -20.226 3.862 12.433 1.00 97.31 131 LYS A CA 1
ATOM 1090 C C . LYS A 1 131 ? -18.998 3.124 11.932 1.00 97.31 131 LYS A C 1
ATOM 1092 O O . LYS A 1 131 ? -18.582 3.354 10.801 1.00 97.31 131 LYS A O 1
ATOM 1097 N N . PHE A 1 132 ? -18.475 2.215 12.741 1.00 97.81 132 PHE A N 1
ATOM 1098 C CA . PHE A 1 132 ? -17.299 1.409 12.426 1.00 97.81 132 PHE A CA 1
ATOM 1099 C C . PHE A 1 132 ? -17.714 -0.052 12.332 1.00 97.81 132 PHE A C 1
ATOM 1101 O O . PHE A 1 132 ? -18.619 -0.500 13.037 1.00 97.81 132 PHE A O 1
ATOM 1108 N N . SER A 1 133 ? -17.097 -0.779 11.412 1.00 97.69 133 SER A N 1
ATOM 1109 C CA . SER A 1 133 ? -17.367 -2.191 11.198 1.00 97.69 133 SER A CA 1
ATOM 1110 C C . SER A 1 133 ? -16.075 -2.904 10.847 1.00 97.69 133 SER A C 1
ATOM 1112 O O . SER A 1 133 ? -15.310 -2.426 10.007 1.00 97.69 133 SER A O 1
ATOM 1114 N N . LEU A 1 134 ? -15.859 -4.061 11.468 1.00 97.75 134 LEU A N 1
ATOM 1115 C CA . LEU A 1 134 ? -14.783 -4.961 11.078 1.00 97.75 134 LEU A CA 1
ATOM 1116 C C . LEU A 1 134 ? -15.001 -5.468 9.667 1.00 97.75 134 LEU A C 1
ATOM 1118 O O . LEU A 1 134 ? -16.139 -5.679 9.225 1.00 97.75 134 LEU A O 1
ATOM 1122 N N . TYR A 1 135 ? -13.894 -5.703 8.981 1.00 97.19 135 TYR A N 1
ATOM 1123 C CA . TYR A 1 135 ? -13.912 -6.316 7.672 1.00 97.19 135 TYR A CA 1
ATOM 1124 C C . TYR A 1 135 ? -14.634 -7.660 7.707 1.00 97.19 135 TYR A C 1
ATOM 1126 O O . TYR A 1 135 ? -14.471 -8.481 8.606 1.00 97.19 135 TYR A O 1
ATOM 1134 N N . ASN A 1 136 ? -15.457 -7.871 6.693 1.00 94.44 136 ASN A N 1
ATOM 1135 C CA . ASN A 1 136 ? -16.133 -9.115 6.394 1.00 94.44 136 ASN A CA 1
ATOM 1136 C C . ASN A 1 136 ? -16.431 -9.166 4.891 1.00 94.44 136 ASN A C 1
ATOM 1138 O O . ASN A 1 136 ? -16.232 -8.200 4.154 1.00 94.44 136 ASN A O 1
ATOM 1142 N N . GLN A 1 137 ? -16.959 -10.298 4.433 1.00 90.56 137 GLN A N 1
ATOM 1143 C CA . GLN A 1 137 ? -17.208 -10.544 3.009 1.00 90.56 137 GLN A CA 1
ATOM 1144 C C . GLN A 1 137 ? -18.146 -9.518 2.347 1.00 90.56 137 GLN A C 1
ATOM 1146 O O . GLN A 1 137 ? -18.129 -9.399 1.129 1.00 90.56 137 GLN A O 1
ATOM 1151 N N . ASN A 1 138 ? -18.949 -8.777 3.119 1.00 91.81 138 ASN A N 1
ATOM 1152 C CA . ASN A 1 138 ? -19.915 -7.822 2.579 1.00 91.81 138 ASN A CA 1
ATOM 1153 C C . ASN A 1 138 ? -19.369 -6.394 2.462 1.00 91.81 138 ASN A C 1
ATOM 1155 O O . ASN A 1 138 ? -19.955 -5.605 1.728 1.00 91.81 138 ASN A O 1
ATOM 1159 N N . ASN A 1 139 ? -18.303 -6.038 3.189 1.00 94.75 139 ASN A N 1
ATOM 1160 C CA . ASN A 1 139 ? -17.836 -4.648 3.276 1.00 94.75 139 ASN A CA 1
ATOM 1161 C C . ASN A 1 139 ? -16.411 -4.407 2.749 1.00 94.75 139 ASN A C 1
ATOM 1163 O O . ASN A 1 139 ? -16.031 -3.253 2.561 1.00 94.75 139 ASN A O 1
ATOM 1167 N N . ILE A 1 140 ? -15.638 -5.455 2.444 1.00 94.94 140 ILE A N 1
AT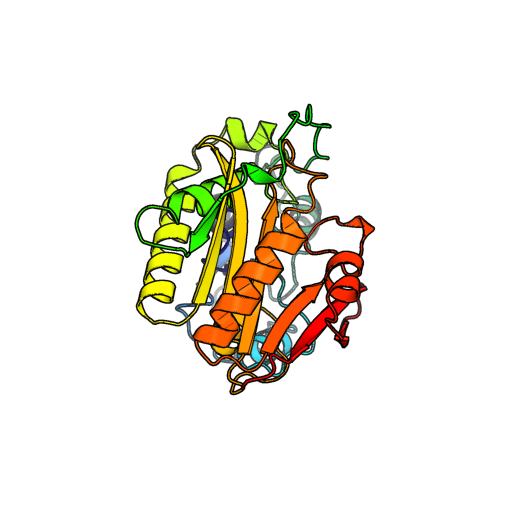OM 1168 C CA . ILE A 1 140 ? -14.282 -5.312 1.878 1.00 94.94 140 ILE A CA 1
ATOM 1169 C C . ILE A 1 140 ? -14.303 -4.558 0.544 1.00 94.94 140 ILE A C 1
ATOM 1171 O O . ILE A 1 140 ? -13.414 -3.751 0.272 1.00 94.94 140 ILE A O 1
ATOM 1175 N N . ASN A 1 141 ? -15.325 -4.787 -0.282 1.00 94.06 141 ASN A N 1
ATOM 1176 C CA . ASN A 1 141 ? -15.464 -4.096 -1.561 1.00 94.06 141 ASN A CA 1
ATOM 1177 C C . ASN A 1 141 ? -15.536 -2.568 -1.390 1.00 94.06 141 ASN A C 1
ATOM 1179 O O . ASN A 1 141 ? -14.970 -1.824 -2.186 1.00 94.06 141 ASN A O 1
ATOM 1183 N N . ASP A 1 142 ? -16.173 -2.082 -0.324 1.00 94.44 142 ASP A N 1
ATOM 1184 C CA . ASP A 1 142 ? -16.271 -0.643 -0.073 1.00 94.44 142 ASP A CA 1
ATOM 1185 C C . ASP A 1 142 ? -14.903 -0.042 0.270 1.00 94.44 142 ASP A C 1
ATOM 1187 O O . ASP A 1 142 ? -14.567 1.039 -0.210 1.00 94.44 142 ASP A O 1
ATOM 1191 N N . ALA A 1 143 ? -14.059 -0.768 1.005 1.00 93.56 143 ALA A N 1
ATOM 1192 C CA . ALA A 1 143 ? -12.677 -0.355 1.226 1.00 93.56 143 ALA A CA 1
ATOM 1193 C C . ALA A 1 143 ? -11.836 -0.384 -0.059 1.00 93.56 143 ALA A C 1
ATOM 1195 O O . ALA A 1 143 ? -11.028 0.516 -0.287 1.00 93.56 143 ALA A O 1
ATOM 1196 N N . CYS A 1 144 ? -12.048 -1.377 -0.929 1.00 92.25 144 CYS A N 1
ATOM 1197 C CA . CYS A 1 144 ? -11.363 -1.455 -2.221 1.00 92.25 144 CYS A CA 1
ATOM 1198 C C . CYS A 1 144 ? -11.687 -0.236 -3.097 1.00 92.25 144 CYS A C 1
ATOM 1200 O O . CYS A 1 144 ? -10.766 0.371 -3.638 1.00 92.25 144 CYS A O 1
ATOM 1202 N N . LYS A 1 145 ? -12.958 0.182 -3.134 1.00 89.56 145 LYS A N 1
ATOM 1203 C CA . LYS A 1 145 ? -13.407 1.398 -3.831 1.00 89.56 145 LYS A CA 1
ATOM 1204 C C . LYS A 1 145 ? -12.864 2.687 -3.222 1.00 89.56 145 LYS A C 1
ATOM 1206 O O . LYS A 1 145 ? -12.596 3.646 -3.938 1.00 89.56 145 LYS A O 1
ATOM 1211 N N . ILE A 1 146 ? -12.714 2.757 -1.896 1.00 88.75 146 ILE A N 1
ATOM 1212 C CA . ILE A 1 146 ? -12.039 3.907 -1.274 1.00 88.75 146 ILE A CA 1
ATOM 1213 C C . ILE A 1 146 ? -10.564 3.920 -1.691 1.00 88.75 146 ILE A C 1
ATOM 1215 O O . ILE A 1 146 ? -10.028 4.976 -2.015 1.00 88.75 146 ILE A O 1
ATOM 1219 N N . CYS A 1 147 ? -9.909 2.756 -1.685 1.00 86.06 147 CYS A N 1
ATOM 1220 C CA . CYS A 1 147 ? -8.493 2.614 -2.013 1.00 86.06 147 CYS A CA 1
ATOM 1221 C C . CYS A 1 147 ? -8.176 3.048 -3.449 1.00 86.06 147 CYS A C 1
ATOM 1223 O O . CYS A 1 147 ? -7.105 3.608 -3.674 1.00 86.06 147 CYS A O 1
ATOM 1225 N N . THR A 1 148 ? -9.081 2.791 -4.396 1.00 82.25 148 THR A N 1
ATOM 1226 C CA . THR A 1 148 ? -8.996 3.332 -5.756 1.00 82.25 148 THR A CA 1
ATOM 1227 C C . THR A 1 148 ? -9.301 4.821 -5.732 1.00 82.25 148 THR A C 1
ATOM 1229 O O . THR A 1 148 ? -8.416 5.629 -5.969 1.00 82.25 148 THR A O 1
ATOM 1232 N N . LYS A 1 149 ? -10.507 5.220 -5.329 1.00 77.44 149 LYS A N 1
ATOM 1233 C CA . LYS A 1 149 ? -10.971 6.608 -5.452 1.00 77.44 149 LYS A CA 1
ATOM 1234 C C . LYS A 1 149 ? -10.097 7.657 -4.741 1.00 77.44 149 LYS A C 1
ATOM 1236 O O . LYS A 1 149 ? -9.967 8.768 -5.243 1.00 77.44 149 LYS A O 1
ATOM 1241 N N . TYR A 1 150 ? -9.510 7.328 -3.588 1.00 72.94 150 TYR A N 1
ATOM 1242 C CA . TYR A 1 150 ? -8.762 8.266 -2.733 1.00 72.94 150 TYR A CA 1
ATOM 1243 C C . TYR A 1 150 ? -7.288 7.885 -2.578 1.00 72.94 150 TYR A C 1
ATOM 1245 O O . TYR A 1 150 ? -6.694 8.051 -1.509 1.00 72.94 150 TYR A O 1
ATOM 1253 N N . HIS A 1 151 ? -6.689 7.329 -3.625 1.00 71.25 151 HIS A N 1
ATOM 1254 C CA . HIS A 1 151 ? -5.269 7.009 -3.607 1.00 71.25 151 HIS A CA 1
ATOM 1255 C C . HIS A 1 151 ? -4.409 8.285 -3.577 1.00 71.25 151 HIS A C 1
ATOM 1257 O O . HIS A 1 151 ? -4.633 9.179 -4.393 1.00 71.25 151 HIS A O 1
ATOM 1263 N N . PRO A 1 152 ? -3.373 8.351 -2.723 1.00 62.38 152 PRO A N 1
ATOM 1264 C CA . PRO A 1 152 ? -2.572 9.560 -2.497 1.00 62.38 152 PRO A CA 1
ATOM 1265 C C . PRO A 1 152 ? -1.847 10.080 -3.743 1.00 62.38 152 PRO A C 1
ATOM 1267 O O . PRO A 1 152 ? -1.554 11.268 -3.829 1.00 62.38 152 PRO A O 1
ATOM 1270 N N . TYR A 1 153 ? -1.558 9.204 -4.708 1.00 62.53 153 TYR A N 1
ATOM 1271 C CA . TYR A 1 153 ? -0.758 9.573 -5.872 1.00 62.53 153 TYR A CA 1
ATOM 1272 C C . TYR A 1 153 ? -1.591 9.980 -7.094 1.00 62.53 153 TYR A C 1
ATOM 1274 O O . TYR A 1 153 ? -1.083 10.723 -7.922 1.00 62.53 153 TYR A O 1
ATOM 1282 N N . LEU A 1 154 ? -2.861 9.568 -7.207 1.00 59.84 154 LEU A N 1
ATOM 1283 C CA . LEU A 1 154 ? -3.682 9.714 -8.422 1.00 59.84 154 LEU A CA 1
ATOM 1284 C C . LEU A 1 154 ? -4.742 10.814 -8.307 1.00 59.84 154 LEU A C 1
ATOM 1286 O O . LEU A 1 154 ? -5.362 10.986 -7.263 1.00 59.84 154 LEU A O 1
ATOM 1290 N N . HIS A 1 155 ? -4.976 11.540 -9.406 1.00 61.78 155 HIS A N 1
ATOM 1291 C CA . HIS A 1 155 ? -6.029 12.556 -9.466 1.00 61.78 155 HIS A CA 1
ATOM 1292 C C . HIS A 1 155 ? -7.413 11.894 -9.576 1.00 61.78 155 HIS A C 1
ATOM 1294 O O . HIS A 1 155 ? -7.614 11.025 -10.423 1.00 61.78 155 HIS A O 1
ATOM 1300 N N . GLU A 1 156 ? -8.398 12.336 -8.786 1.00 57.16 156 GLU A N 1
ATOM 1301 C CA . GLU A 1 156 ? -9.756 11.751 -8.780 1.00 57.16 156 GLU A CA 1
ATOM 1302 C C . GLU A 1 156 ? -10.447 11.797 -10.153 1.00 57.16 156 GLU A C 1
ATOM 1304 O O . GLU A 1 156 ? -11.144 10.865 -10.540 1.00 57.16 156 GLU A O 1
ATOM 1309 N N . GLU A 1 157 ? -10.209 12.840 -10.949 1.00 61.69 157 GLU A N 1
ATOM 1310 C CA . GLU A 1 157 ? -10.781 12.917 -12.302 1.00 61.69 157 GLU A CA 1
ATOM 1311 C C . GLU A 1 157 ? -10.198 11.867 -13.254 1.00 61.69 157 GLU A C 1
ATOM 1313 O O . GLU A 1 157 ? -10.884 11.450 -14.178 1.00 61.69 157 GLU A O 1
ATOM 1318 N N . ALA A 1 158 ? -8.961 11.413 -13.025 1.00 58.97 158 ALA A N 1
ATOM 1319 C CA . ALA A 1 158 ? -8.391 10.300 -13.779 1.00 58.97 158 ALA A CA 1
ATOM 1320 C C . ALA A 1 158 ? -9.065 8.978 -13.382 1.00 58.97 158 ALA A C 1
ATOM 1322 O O . ALA A 1 158 ? -9.327 8.141 -14.238 1.00 58.97 158 ALA A O 1
ATOM 1323 N N . TYR A 1 159 ? -9.426 8.831 -12.102 1.00 59.84 159 TYR A N 1
ATOM 1324 C CA . TYR A 1 159 ? -10.139 7.661 -11.589 1.00 59.84 159 TYR A CA 1
ATOM 1325 C C . TYR A 1 159 ? -11.538 7.485 -12.157 1.00 59.84 159 TYR A C 1
ATOM 1327 O O . TYR A 1 159 ? -11.938 6.363 -12.441 1.00 59.84 159 TYR A O 1
ATOM 1335 N N . LEU A 1 160 ? -12.290 8.576 -12.316 1.00 58.50 160 LEU A N 1
ATOM 1336 C CA . LEU A 1 160 ? -13.672 8.511 -12.803 1.00 58.50 160 LEU A CA 1
ATOM 1337 C C . LEU A 1 160 ? -13.782 8.106 -14.282 1.00 58.50 160 LEU A C 1
ATOM 1339 O O . LEU A 1 160 ? -14.887 7.823 -14.744 1.00 58.50 160 LEU A O 1
ATOM 1343 N N . LEU A 1 161 ? -12.671 8.118 -15.025 1.00 61.91 161 LEU A N 1
ATOM 1344 C CA . LEU A 1 161 ? -12.641 7.797 -16.453 1.00 61.91 161 LEU A CA 1
ATOM 1345 C C . LEU A 1 161 ? -12.398 6.309 -16.733 1.00 61.91 161 LEU A C 1
ATOM 1347 O O . LEU A 1 161 ? -12.808 5.835 -17.792 1.00 61.91 161 LEU A O 1
ATOM 1351 N N . ASP A 1 162 ? -11.790 5.585 -15.791 1.00 68.69 162 ASP A N 1
ATOM 1352 C CA . ASP A 1 162 ? -11.383 4.189 -15.959 1.00 68.69 162 ASP A CA 1
ATOM 1353 C C . ASP A 1 162 ? -12.274 3.238 -15.137 1.00 68.69 162 ASP A C 1
ATOM 1355 O O . ASP A 1 162 ? -12.718 3.561 -14.034 1.00 68.69 162 ASP A O 1
ATOM 1359 N N . ASP A 1 163 ? -12.539 2.037 -15.659 1.00 80.62 163 ASP A N 1
ATOM 1360 C CA . ASP A 1 163 ? -13.233 0.979 -14.916 1.00 80.62 163 ASP A CA 1
ATOM 1361 C C . ASP A 1 163 ? -12.233 0.203 -14.046 1.00 80.62 163 ASP A C 1
ATOM 1363 O O . ASP A 1 163 ? -11.474 -0.636 -14.528 1.00 80.62 163 ASP A O 1
ATOM 1367 N N . TRP A 1 164 ? -12.241 0.482 -12.741 1.00 86.69 164 TRP A N 1
ATOM 1368 C CA . TRP A 1 164 ? -11.357 -0.159 -11.763 1.00 86.69 164 TRP A CA 1
ATOM 1369 C C . TRP A 1 164 ? -11.895 -1.476 -11.204 1.00 86.69 164 TRP A C 1
ATOM 1371 O O . TRP A 1 164 ? -11.209 -2.119 -10.404 1.00 86.69 164 TRP A O 1
ATOM 1381 N N . SER A 1 165 ? -13.100 -1.894 -11.601 1.00 89.50 165 SER A N 1
ATOM 1382 C CA . SER A 1 165 ? -13.813 -3.005 -10.963 1.00 89.50 165 SER A CA 1
ATOM 1383 C C . SER A 1 165 ? -13.016 -4.310 -10.964 1.00 89.50 165 SER A C 1
ATOM 1385 O O . SER A 1 165 ? -13.050 -5.060 -9.985 1.00 89.50 165 SER A O 1
ATOM 1387 N N . GLU A 1 166 ? -12.232 -4.572 -12.013 1.00 92.50 166 GLU A N 1
ATOM 1388 C CA . GLU A 1 166 ? -11.367 -5.750 -12.076 1.00 92.50 166 GLU A CA 1
ATOM 1389 C C . GLU A 1 166 ? -10.234 -5.694 -11.035 1.00 92.50 166 GLU A C 1
ATOM 1391 O O . GLU A 1 166 ? -9.974 -6.678 -10.335 1.00 92.50 166 GLU A O 1
ATOM 1396 N N . PHE A 1 167 ? -9.565 -4.547 -10.894 1.00 91.12 167 PHE A N 1
ATOM 1397 C CA . PHE A 1 167 ? -8.463 -4.368 -9.943 1.00 91.12 167 PHE A CA 1
ATOM 1398 C C . PHE A 1 167 ? -8.957 -4.338 -8.496 1.00 91.12 167 PHE A C 1
ATOM 1400 O O . PHE A 1 167 ? -8.338 -4.938 -7.614 1.00 91.12 167 PHE A O 1
ATOM 1407 N N . GLU A 1 168 ? -10.107 -3.705 -8.261 1.00 92.94 168 GLU A N 1
ATOM 1408 C CA . GLU A 1 168 ? -10.821 -3.754 -6.986 1.00 92.94 168 GLU A CA 1
ATOM 1409 C C . GLU A 1 168 ? -11.161 -5.197 -6.623 1.00 92.94 168 GLU A C 1
ATOM 1411 O O . GLU A 1 168 ? -10.896 -5.625 -5.500 1.00 92.94 168 GLU A O 1
ATOM 1416 N N . LYS A 1 169 ? -11.646 -5.989 -7.589 1.00 94.69 169 LYS A N 1
ATOM 1417 C CA . LYS A 1 169 ? -11.959 -7.402 -7.367 1.00 94.69 169 LYS A CA 1
ATOM 1418 C C . LYS A 1 169 ? -10.720 -8.235 -7.051 1.00 94.69 169 LYS A C 1
ATOM 1420 O O . LYS A 1 169 ? -10.773 -9.119 -6.192 1.00 94.69 169 LYS A O 1
ATOM 1425 N N . LYS A 1 170 ? -9.592 -7.963 -7.715 1.00 94.56 170 LYS A N 1
ATOM 1426 C CA . LYS A 1 170 ? -8.302 -8.612 -7.430 1.00 94.56 170 LYS A CA 1
ATOM 1427 C C . LYS A 1 170 ? -7.840 -8.327 -5.996 1.00 94.56 170 LYS A C 1
ATOM 1429 O O . LYS A 1 170 ? -7.525 -9.281 -5.280 1.00 94.56 170 LYS A O 1
ATOM 1434 N N . LYS A 1 171 ? -7.889 -7.064 -5.544 1.00 94.56 171 LYS A N 1
ATOM 1435 C CA . LYS A 1 171 ? -7.611 -6.704 -4.139 1.00 94.56 171 LYS A CA 1
ATOM 1436 C C . LYS A 1 171 ? -8.593 -7.387 -3.187 1.00 94.56 171 LYS A C 1
ATOM 1438 O O . LYS A 1 171 ? -8.163 -8.017 -2.223 1.00 94.56 171 LYS A O 1
ATOM 1443 N N . GLU A 1 172 ? -9.894 -7.302 -3.461 1.00 95.62 172 GLU A N 1
ATOM 1444 C CA . GLU A 1 172 ? -10.944 -7.895 -2.626 1.00 95.62 172 GLU A CA 1
ATOM 1445 C C . GLU A 1 172 ? -10.704 -9.396 -2.414 1.00 95.62 172 GLU A C 1
ATOM 1447 O O . GLU A 1 172 ? -10.827 -9.891 -1.293 1.00 95.62 172 GLU A O 1
ATOM 1452 N N . ASN A 1 173 ? -10.345 -10.131 -3.469 1.00 95.50 173 ASN A N 1
ATOM 1453 C CA . ASN A 1 173 ? -10.056 -11.561 -3.382 1.00 95.50 173 ASN A CA 1
ATOM 1454 C C . ASN A 1 173 ? -8.839 -11.845 -2.488 1.00 95.50 173 ASN A C 1
ATOM 1456 O O . ASN A 1 173 ? -8.886 -12.761 -1.663 1.00 95.50 173 ASN A O 1
ATOM 1460 N N . PHE A 1 174 ? -7.768 -11.057 -2.627 1.00 95.12 174 PHE A N 1
ATOM 1461 C CA . PHE A 1 174 ? -6.573 -11.193 -1.796 1.00 95.12 174 PHE A CA 1
ATOM 1462 C C . PHE A 1 174 ? -6.875 -10.899 -0.319 1.00 95.12 174 PHE A C 1
ATOM 1464 O O . PHE A 1 174 ? -6.586 -11.726 0.547 1.00 95.12 174 PHE A O 1
ATOM 1471 N N . VAL A 1 175 ? -7.532 -9.772 -0.038 1.00 95.69 175 VAL A N 1
ATOM 1472 C CA . VAL A 1 175 ? -7.940 -9.359 1.314 1.00 95.69 175 VAL A CA 1
ATOM 1473 C C . VAL A 1 175 ? -8.858 -10.404 1.950 1.00 95.69 175 VAL A C 1
ATOM 1475 O O . VAL A 1 175 ? -8.622 -10.829 3.076 1.00 95.69 175 VAL A O 1
ATOM 1478 N N . ASN A 1 176 ? -9.852 -10.918 1.218 1.00 95.69 176 ASN A N 1
ATOM 1479 C CA . ASN A 1 176 ? -10.729 -11.981 1.716 1.00 95.69 176 ASN A CA 1
ATOM 1480 C C . ASN A 1 176 ? -9.970 -13.262 2.079 1.00 95.69 176 ASN A C 1
ATOM 1482 O O . ASN A 1 176 ? -10.311 -13.919 3.063 1.00 95.69 176 ASN A O 1
ATOM 1486 N N . LYS A 1 177 ? -8.967 -13.650 1.281 1.00 95.88 177 LYS A N 1
ATOM 1487 C CA . LYS A 1 177 ? -8.136 -14.827 1.564 1.00 95.88 177 LYS A CA 1
ATOM 1488 C C . LYS A 1 177 ? -7.367 -14.644 2.872 1.00 95.88 177 LYS A C 1
ATOM 1490 O O . LYS A 1 177 ? -7.347 -15.566 3.680 1.00 95.88 177 LYS A O 1
ATOM 1495 N N . LYS A 1 178 ? -6.780 -13.464 3.082 1.00 95.75 178 LYS A N 1
ATOM 1496 C CA . LYS A 1 178 ? -5.993 -13.140 4.279 1.00 95.75 178 LYS A CA 1
ATOM 1497 C C . LYS A 1 178 ? -6.861 -12.981 5.522 1.00 95.75 178 LYS A C 1
ATOM 1499 O O . LYS A 1 178 ? -6.524 -13.531 6.562 1.00 95.75 178 LYS A O 1
ATOM 1504 N N . LEU A 1 179 ? -8.029 -12.354 5.396 1.00 95.06 179 LEU A N 1
ATOM 1505 C CA . LEU A 1 179 ? -8.995 -12.256 6.488 1.00 95.06 179 LEU A CA 1
ATOM 1506 C C . LEU A 1 179 ? -9.468 -13.643 6.954 1.00 95.06 179 LEU A C 1
ATOM 1508 O O . LEU A 1 179 ? -9.531 -13.898 8.146 1.00 95.06 179 LEU A O 1
ATOM 1512 N N . LYS A 1 180 ? -9.757 -14.568 6.026 1.00 94.94 180 LYS A N 1
ATOM 1513 C CA . LYS A 1 180 ? -10.164 -15.951 6.358 1.00 94.94 180 LYS A CA 1
ATOM 1514 C C . LYS A 1 180 ? -9.067 -16.786 7.020 1.00 94.94 180 LYS A C 1
ATOM 1516 O O . LYS A 1 180 ? -9.382 -17.821 7.595 1.00 94.94 180 LYS A O 1
ATOM 1521 N N . ALA A 1 181 ? -7.810 -16.388 6.857 1.00 94.94 181 ALA A N 1
ATOM 1522 C CA . ALA A 1 181 ? -6.657 -17.049 7.452 1.00 94.94 181 ALA A CA 1
ATOM 1523 C C . ALA A 1 181 ? -6.236 -16.404 8.785 1.00 94.94 181 ALA A C 1
ATOM 1525 O O . ALA A 1 181 ? -5.178 -16.752 9.296 1.00 94.94 181 ALA A O 1
ATOM 1526 N N . ASP A 1 182 ? -7.021 -15.454 9.314 1.00 93.88 182 ASP A N 1
ATOM 1527 C CA . ASP A 1 182 ? -6.689 -14.652 10.501 1.00 93.88 182 ASP A CA 1
ATOM 1528 C C . ASP A 1 182 ? -5.338 -13.919 10.375 1.00 93.88 182 ASP A C 1
ATOM 1530 O O . ASP A 1 182 ? -4.654 -13.617 11.347 1.00 93.88 182 ASP A O 1
ATOM 1534 N N . GLU A 1 183 ? -4.952 -13.612 9.136 1.00 95.44 183 GLU A N 1
ATOM 1535 C CA . GLU A 1 183 ? -3.653 -13.049 8.762 1.00 95.44 183 GLU A CA 1
ATOM 1536 C C . GLU A 1 183 ? -3.681 -11.517 8.602 1.00 95.44 183 GLU A C 1
ATOM 1538 O O . GLU A 1 183 ? -2.679 -10.897 8.223 1.00 95.44 183 GLU A O 1
ATOM 1543 N N . MET A 1 184 ? -4.839 -10.905 8.852 1.00 96.62 184 MET A N 1
ATOM 1544 C CA . MET A 1 184 ? -5.042 -9.462 8.809 1.00 96.62 184 MET A CA 1
ATOM 1545 C C . MET A 1 184 ? -6.245 -9.029 9.647 1.00 96.62 184 MET A C 1
ATOM 1547 O O . MET A 1 184 ? -7.176 -9.804 9.859 1.00 96.62 184 MET A O 1
ATOM 1551 N N . LEU A 1 185 ? -6.260 -7.751 10.018 1.00 98.00 185 LEU A N 1
ATOM 1552 C CA . LEU A 1 185 ? -7.420 -7.039 10.541 1.00 98.00 185 LEU A CA 1
ATOM 1553 C C . LEU A 1 185 ? -7.724 -5.829 9.654 1.00 98.00 185 LEU A C 1
ATOM 1555 O O . LEU A 1 185 ? -6.833 -5.218 9.061 1.00 98.00 185 LEU A O 1
ATOM 1559 N N . GLY A 1 186 ? -8.998 -5.462 9.580 1.00 97.94 186 GLY A N 1
ATOM 1560 C CA . GLY A 1 186 ? -9.424 -4.260 8.877 1.00 97.94 186 GLY A CA 1
ATOM 1561 C C . GLY A 1 186 ? -10.679 -3.670 9.495 1.00 97.94 186 GLY A C 1
ATOM 1562 O O . GLY A 1 186 ? -11.557 -4.401 9.958 1.00 97.94 186 GLY A O 1
ATOM 1563 N N . VAL A 1 187 ? -10.759 -2.342 9.494 1.00 98.50 187 VAL A N 1
ATOM 1564 C CA . VAL A 1 187 ? -11.923 -1.591 9.974 1.00 98.50 187 VAL A CA 1
ATOM 1565 C C . VAL A 1 187 ? -12.330 -0.591 8.905 1.00 98.50 187 VAL A C 1
ATOM 1567 O O . VAL A 1 187 ? -11.492 0.125 8.361 1.00 98.50 187 VAL A O 1
ATOM 1570 N N . ILE A 1 188 ? -13.625 -0.519 8.618 1.00 98.19 188 ILE A N 1
ATOM 1571 C CA . ILE A 1 188 ? -14.219 0.464 7.712 1.00 98.19 188 ILE A CA 1
ATOM 1572 C C . ILE A 1 188 ? -15.201 1.355 8.473 1.00 98.19 188 ILE A C 1
ATOM 1574 O O . ILE A 1 188 ? -15.968 0.892 9.321 1.00 98.19 188 ILE A O 1
ATOM 1578 N N . ALA A 1 189 ? -15.173 2.646 8.162 1.00 97.94 189 ALA A N 1
ATOM 1579 C CA . ALA A 1 189 ? -16.073 3.646 8.704 1.00 97.94 189 ALA A CA 1
ATOM 1580 C C . ALA A 1 189 ? -17.158 4.032 7.693 1.00 97.94 189 ALA A C 1
ATOM 1582 O O . ALA A 1 189 ? -16.898 4.147 6.495 1.00 97.94 189 ALA A O 1
ATOM 1583 N N . TYR A 1 190 ? -18.356 4.322 8.198 1.00 97.38 190 TYR A N 1
ATOM 1584 C CA . TYR A 1 190 ? -19.498 4.796 7.424 1.00 97.38 190 TYR A CA 1
ATOM 1585 C C . TYR A 1 190 ? -20.122 6.043 8.039 1.00 97.38 190 TYR A C 1
ATOM 1587 O O . TYR A 1 190 ? -20.268 6.130 9.257 1.00 97.38 190 TYR A O 1
ATOM 1595 N N . TYR A 1 191 ? -20.597 6.950 7.191 1.00 96.50 191 TYR A N 1
ATOM 1596 C CA . TYR A 1 191 ? -21.446 8.078 7.561 1.00 96.50 191 TYR A CA 1
ATOM 1597 C C . TYR A 1 191 ? -22.749 8.026 6.761 1.00 96.50 191 TYR A C 1
ATOM 1599 O O . TYR A 1 191 ? -22.715 8.043 5.531 1.00 96.50 191 TYR A O 1
ATOM 1607 N N . LYS A 1 192 ? -23.907 7.933 7.433 1.00 89.94 192 LYS A N 1
ATOM 1608 C CA . LYS A 1 192 ? -25.239 7.862 6.785 1.00 89.94 192 LYS A CA 1
ATOM 1609 C C . LYS A 1 192 ? -25.290 6.890 5.580 1.00 89.94 192 LYS A C 1
ATOM 1611 O O . LYS A 1 192 ? -25.871 7.205 4.546 1.00 89.94 192 LYS A O 1
ATOM 1616 N N . ASN A 1 193 ? -24.684 5.706 5.732 1.00 87.62 193 ASN A N 1
ATOM 1617 C CA . ASN A 1 193 ? -24.557 4.622 4.734 1.00 87.62 193 ASN A CA 1
ATOM 1618 C C . ASN A 1 193 ? -23.541 4.836 3.596 1.00 87.62 193 ASN A C 1
ATOM 1620 O O . ASN A 1 193 ? -23.492 4.027 2.675 1.00 87.62 193 ASN A O 1
ATOM 1624 N N . ARG A 1 194 ? -22.714 5.881 3.644 1.00 92.56 194 ARG A N 1
ATOM 1625 C CA . ARG A 1 194 ? -21.579 6.060 2.727 1.00 92.56 194 ARG A CA 1
ATOM 1626 C C . ARG A 1 194 ? -20.292 5.639 3.413 1.00 92.56 194 ARG A C 1
ATOM 1628 O O . ARG A 1 194 ? -20.075 6.027 4.558 1.00 92.56 194 ARG A O 1
ATOM 1635 N N . SER A 1 195 ? -19.449 4.883 2.723 1.00 94.38 195 SER A N 1
ATOM 1636 C CA . SER A 1 195 ? -18.104 4.556 3.193 1.00 94.38 195 SER A CA 1
ATOM 1637 C C . SER A 1 195 ? -17.278 5.844 3.313 1.00 94.38 195 SER A C 1
ATOM 1639 O O . SER A 1 195 ? -17.234 6.638 2.375 1.00 94.38 195 SER A O 1
ATOM 1641 N N . ALA A 1 196 ? -16.674 6.071 4.476 1.00 94.81 196 ALA A N 1
ATOM 1642 C CA . ALA A 1 196 ? -16.007 7.326 4.830 1.00 94.81 196 ALA A CA 1
ATOM 1643 C C . ALA A 1 196 ? -14.487 7.184 5.014 1.00 94.81 196 ALA A C 1
ATOM 1645 O O . ALA A 1 196 ? -13.758 8.174 5.000 1.00 94.81 196 ALA A O 1
ATOM 1646 N N . GLY A 1 197 ? -13.999 5.962 5.200 1.00 95.31 197 GLY A N 1
ATOM 1647 C CA . GLY A 1 197 ? -12.580 5.664 5.349 1.00 95.31 197 GLY A CA 1
ATOM 1648 C C . GLY A 1 197 ? -12.364 4.239 5.835 1.00 95.31 197 GLY A C 1
ATOM 1649 O O . GLY A 1 197 ? -13.311 3.586 6.272 1.00 95.31 197 GLY A O 1
ATOM 1650 N N . PHE A 1 198 ? -11.131 3.759 5.768 1.00 96.94 198 PHE A N 1
ATOM 1651 C CA . PHE A 1 198 ? -10.766 2.426 6.231 1.00 96.94 198 PHE A CA 1
ATOM 1652 C C . PHE A 1 198 ? -9.322 2.374 6.729 1.00 96.94 198 PHE A C 1
ATOM 1654 O O . PHE A 1 198 ? -8.511 3.252 6.422 1.00 96.94 198 PHE A O 1
ATOM 1661 N N . ILE A 1 199 ? -9.013 1.317 7.472 1.00 97.75 199 ILE A N 1
ATOM 1662 C CA . ILE A 1 199 ? -7.665 0.940 7.885 1.00 97.75 199 ILE A CA 1
ATOM 1663 C C . ILE A 1 199 ? -7.469 -0.565 7.689 1.00 97.75 199 ILE A C 1
ATOM 1665 O O . ILE A 1 199 ? -8.363 -1.354 7.993 1.00 97.75 199 ILE A O 1
ATOM 1669 N N . GLU A 1 200 ? -6.30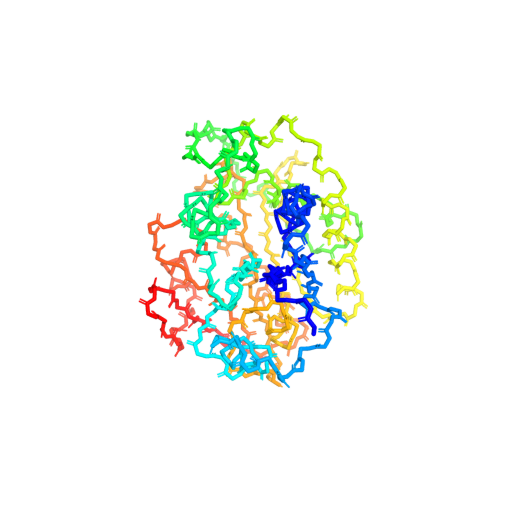3 -0.949 7.177 1.00 96.81 200 GLU A N 1
ATOM 1670 C CA . GLU A 1 200 ? -5.901 -2.332 6.910 1.00 96.81 200 GLU A CA 1
ATOM 1671 C C . GLU A 1 200 ? -4.549 -2.610 7.554 1.00 96.81 200 GLU A C 1
ATOM 1673 O O . GLU A 1 200 ? -3.573 -1.893 7.302 1.00 96.81 200 GLU A O 1
ATOM 1678 N N . ALA A 1 201 ? -4.476 -3.684 8.336 1.00 97.88 201 ALA A N 1
ATOM 1679 C CA . ALA A 1 201 ? -3.232 -4.146 8.922 1.00 97.88 201 ALA A CA 1
ATOM 1680 C C . ALA A 1 201 ? -3.054 -5.655 8.746 1.00 97.88 201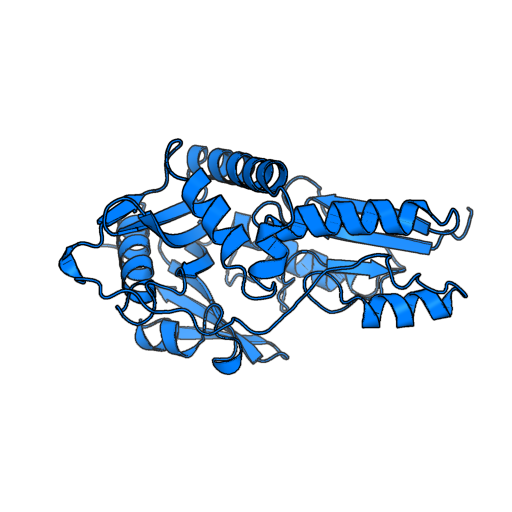 ALA A C 1
ATOM 1682 O O . ALA A 1 201 ? -3.970 -6.430 9.006 1.00 97.88 201 ALA A O 1
ATOM 1683 N N . PHE A 1 202 ? -1.870 -6.071 8.309 1.00 97.31 202 PHE A N 1
ATOM 1684 C CA . PHE A 1 202 ? -1.516 -7.477 8.098 1.00 97.31 202 PHE A CA 1
ATOM 1685 C C . PHE A 1 202 ? -0.523 -7.920 9.166 1.00 97.31 202 PHE A C 1
ATOM 1687 O O . PHE A 1 202 ? 0.168 -7.084 9.749 1.00 97.31 202 PHE A O 1
ATOM 1694 N N . THR A 1 203 ? -0.410 -9.226 9.413 1.00 96.69 203 THR A N 1
ATOM 1695 C CA . THR A 1 203 ? 0.671 -9.753 10.265 1.00 96.69 203 THR A CA 1
ATOM 1696 C C . THR A 1 203 ? 2.039 -9.282 9.768 1.00 96.69 203 THR A C 1
ATOM 1698 O O . THR A 1 203 ? 2.215 -9.044 8.567 1.00 96.69 203 THR A O 1
ATOM 1701 N N . LEU A 1 204 ? 3.021 -9.144 10.664 1.00 94.06 204 LEU A N 1
ATOM 1702 C CA . LEU A 1 204 ? 4.362 -8.671 10.283 1.00 94.06 204 LEU A CA 1
ATOM 1703 C C . LEU A 1 204 ? 4.989 -9.548 9.188 1.00 94.06 204 LEU A C 1
ATOM 1705 O O . LEU A 1 204 ? 5.486 -9.016 8.200 1.00 94.06 204 LEU A O 1
ATOM 1709 N N . ASN A 1 205 ? 4.842 -10.873 9.282 1.00 91.88 205 ASN A N 1
ATOM 1710 C CA . ASN A 1 205 ? 5.270 -11.805 8.234 1.00 91.88 205 ASN A CA 1
ATOM 1711 C C . ASN A 1 205 ? 4.601 -11.547 6.871 1.00 91.88 205 ASN A C 1
ATOM 1713 O O . ASN A 1 205 ? 5.263 -11.508 5.841 1.00 91.88 205 ASN A O 1
ATOM 1717 N N . ASN A 1 206 ? 3.280 -11.349 6.827 1.00 92.62 206 ASN A N 1
ATOM 1718 C CA . ASN A 1 206 ? 2.633 -11.026 5.553 1.00 92.62 206 ASN A CA 1
ATOM 1719 C C . ASN A 1 206 ? 3.036 -9.646 5.041 1.00 92.62 206 ASN A C 1
ATOM 1721 O O . ASN A 1 206 ? 3.126 -9.439 3.837 1.00 92.62 206 ASN A O 1
ATOM 1725 N N . SER A 1 207 ? 3.277 -8.701 5.939 1.00 92.38 207 SER A N 1
ATOM 1726 C CA . SER A 1 207 ? 3.650 -7.342 5.567 1.00 92.38 207 SER A CA 1
ATOM 1727 C C . SER A 1 207 ? 5.048 -7.294 4.955 1.00 92.38 207 SER A C 1
ATOM 1729 O O . SER A 1 207 ? 5.222 -6.631 3.933 1.00 92.38 207 SER A O 1
ATOM 1731 N N . SER A 1 208 ? 6.010 -8.056 5.492 1.00 88.69 208 SER A N 1
ATOM 1732 C CA . SER A 1 208 ? 7.344 -8.188 4.891 1.00 88.69 208 SER A CA 1
ATOM 1733 C C . SER A 1 208 ? 7.284 -8.809 3.499 1.00 88.69 208 SER A C 1
ATOM 1735 O O . SER A 1 208 ? 7.864 -8.265 2.560 1.00 88.69 208 SER A O 1
ATOM 1737 N N . ILE A 1 209 ? 6.486 -9.871 3.334 1.00 87.56 209 ILE A N 1
ATOM 1738 C CA . ILE A 1 209 ? 6.207 -10.484 2.029 1.00 87.56 209 ILE A CA 1
ATOM 1739 C C . ILE A 1 209 ? 5.639 -9.439 1.060 1.00 87.56 209 ILE A C 1
ATOM 1741 O O . ILE A 1 209 ? 6.040 -9.395 -0.095 1.00 87.56 209 ILE A O 1
ATOM 1745 N N . LEU A 1 210 ? 4.754 -8.550 1.521 1.00 87.50 210 LEU A N 1
ATOM 1746 C CA . LEU A 1 210 ? 4.155 -7.479 0.713 1.00 87.50 210 LEU A CA 1
ATOM 1747 C C . LEU A 1 210 ? 5.091 -6.287 0.426 1.00 87.50 210 LEU A C 1
ATOM 1749 O O . LEU A 1 210 ? 4.661 -5.358 -0.265 1.00 87.50 210 LEU A O 1
ATOM 1753 N N . GLY A 1 211 ? 6.340 -6.314 0.910 1.00 83.44 211 GLY A N 1
ATOM 1754 C CA . GLY A 1 211 ? 7.375 -5.302 0.659 1.00 83.44 211 GLY A CA 1
ATOM 1755 C C . GLY A 1 211 ? 7.579 -4.281 1.785 1.00 83.44 211 GLY A C 1
ATOM 1756 O O . GLY A 1 211 ? 8.368 -3.345 1.635 1.00 83.44 211 GLY A O 1
ATOM 1757 N N . PHE A 1 212 ? 6.903 -4.435 2.924 1.00 86.88 212 PHE A N 1
ATOM 1758 C CA . PHE A 1 212 ? 7.086 -3.528 4.054 1.00 86.88 212 PHE A CA 1
ATOM 1759 C C . PHE A 1 212 ? 8.306 -3.880 4.901 1.00 86.88 212 PHE A C 1
ATOM 1761 O O . PHE A 1 212 ? 8.525 -5.053 5.196 1.00 86.88 212 PHE A O 1
ATOM 1768 N N . PRO A 1 213 ? 9.061 -2.883 5.391 1.00 87.12 213 PRO A N 1
ATOM 1769 C CA . PRO A 1 213 ? 10.022 -3.131 6.451 1.00 87.12 213 PRO A CA 1
ATOM 1770 C C . PRO A 1 213 ? 9.258 -3.414 7.747 1.00 87.12 213 PRO A C 1
ATOM 1772 O O . PRO A 1 213 ? 8.309 -2.703 8.069 1.00 87.12 213 PRO A O 1
ATOM 1775 N N . VAL A 1 214 ? 9.680 -4.421 8.498 1.00 90.38 214 VAL A N 1
ATOM 1776 C CA . VAL A 1 214 ? 9.105 -4.767 9.806 1.00 90.38 214 VAL A CA 1
ATOM 1777 C C . VAL A 1 214 ? 10.218 -4.888 10.828 1.00 90.38 214 VAL A C 1
ATOM 1779 O O . VAL A 1 214 ? 11.366 -5.126 10.459 1.00 90.38 214 VAL A O 1
ATOM 1782 N N . SER A 1 215 ? 9.902 -4.712 12.110 1.00 89.25 215 SER A N 1
ATOM 1783 C CA . SER A 1 215 ? 10.944 -4.794 13.138 1.00 89.25 215 SER A CA 1
ATOM 1784 C C . SER A 1 215 ? 11.370 -6.223 13.484 1.00 89.25 215 SER A C 1
ATOM 1786 O O . SER A 1 215 ? 12.546 -6.448 13.752 1.00 89.25 215 SER A O 1
ATOM 1788 N N . GLU A 1 216 ? 10.432 -7.177 13.476 1.00 88.00 216 GLU A N 1
ATOM 1789 C CA . GLU A 1 216 ? 10.673 -8.604 13.725 1.00 88.00 216 GLU A CA 1
ATOM 1790 C C . GLU A 1 216 ? 9.536 -9.435 13.106 1.00 88.00 216 GLU A C 1
ATOM 1792 O O . GLU A 1 216 ? 8.388 -9.346 13.540 1.00 88.00 216 GLU A O 1
ATOM 1797 N N . ILE A 1 217 ? 9.835 -10.267 12.101 1.00 84.38 217 ILE A N 1
ATOM 1798 C CA . ILE A 1 217 ? 8.821 -11.058 11.372 1.00 84.38 217 ILE A CA 1
ATOM 1799 C C . ILE A 1 217 ? 8.054 -12.015 12.288 1.00 84.38 217 ILE A C 1
ATOM 1801 O O . ILE A 1 217 ? 6.859 -12.237 12.082 1.00 84.38 217 ILE A O 1
ATOM 1805 N N . ASN A 1 218 ? 8.741 -12.610 13.267 1.00 86.19 218 ASN A N 1
ATOM 1806 C CA . ASN A 1 218 ? 8.167 -13.652 14.121 1.00 86.19 218 ASN A CA 1
ATOM 1807 C C . ASN A 1 218 ? 7.434 -13.086 15.341 1.00 86.19 218 ASN A C 1
ATOM 1809 O O . ASN A 1 218 ? 6.897 -13.842 16.157 1.00 86.19 218 ASN A O 1
ATOM 1813 N N . GLU A 1 219 ? 7.426 -11.765 15.505 1.00 88.50 219 GLU A N 1
ATOM 1814 C CA . GLU A 1 219 ? 6.655 -11.130 16.554 1.00 88.50 219 GLU A CA 1
ATOM 1815 C C . GLU A 1 219 ? 5.163 -11.216 16.226 1.00 88.50 219 GLU A C 1
ATOM 1817 O O . GLU A 1 219 ? 4.732 -11.057 15.083 1.00 88.50 219 GLU A O 1
ATOM 1822 N N . ASN A 1 220 ? 4.351 -11.455 17.258 1.00 94.19 220 ASN A N 1
ATOM 1823 C CA . ASN A 1 220 ? 2.899 -11.435 17.135 1.00 94.19 220 ASN A CA 1
ATOM 1824 C C . ASN A 1 220 ? 2.386 -9.991 17.019 1.00 94.19 220 ASN A C 1
ATOM 1826 O O . ASN A 1 220 ? 1.780 -9.472 17.956 1.00 94.19 220 ASN A O 1
ATOM 1830 N N . GLY A 1 221 ? 2.688 -9.329 15.909 1.00 96.81 221 GLY A N 1
ATOM 1831 C CA . GLY A 1 221 ? 2.320 -7.947 15.635 1.00 96.81 221 GLY A CA 1
ATOM 1832 C C . GLY A 1 221 ? 1.579 -7.787 14.313 1.00 96.81 221 GLY A C 1
ATOM 1833 O O . GLY A 1 221 ? 1.507 -8.703 13.486 1.00 96.81 221 GLY A O 1
ATOM 1834 N N . LEU A 1 222 ? 1.054 -6.585 14.115 1.00 97.88 222 LEU A N 1
ATOM 1835 C CA . LEU A 1 222 ? 0.424 -6.140 12.878 1.00 97.88 222 LEU A CA 1
ATOM 1836 C C . LEU A 1 222 ? 1.179 -4.942 12.310 1.00 97.88 222 LEU A C 1
ATOM 1838 O O . LEU A 1 222 ? 1.692 -4.130 13.065 1.00 97.88 222 LEU A O 1
ATOM 1842 N N . MET A 1 223 ? 1.190 -4.779 10.995 1.00 96.69 223 MET A N 1
ATOM 1843 C CA . MET A 1 223 ? 1.650 -3.569 10.313 1.00 96.69 223 MET A CA 1
ATOM 1844 C C . MET A 1 223 ? 0.458 -2.934 9.609 1.00 96.69 223 MET A C 1
ATOM 1846 O O . MET A 1 223 ? -0.202 -3.592 8.804 1.00 96.69 223 MET A O 1
ATOM 1850 N N . ILE A 1 224 ? 0.194 -1.657 9.882 1.00 97.25 224 ILE A N 1
ATOM 1851 C CA . ILE A 1 224 ? -0.763 -0.845 9.133 1.00 97.25 224 ILE A CA 1
ATOM 1852 C C . ILE A 1 224 ? -0.194 -0.650 7.731 1.00 97.25 224 ILE A C 1
ATOM 1854 O O . ILE A 1 224 ? 0.782 0.066 7.520 1.00 97.25 224 ILE A O 1
ATOM 1858 N N . THR A 1 225 ? -0.821 -1.307 6.761 1.00 93.38 225 THR A N 1
ATOM 1859 C CA . THR A 1 225 ? -0.401 -1.257 5.355 1.00 93.38 225 THR A CA 1
ATOM 1860 C C . THR A 1 225 ? -1.150 -0.185 4.572 1.00 93.38 225 THR A C 1
ATOM 1862 O O . THR A 1 225 ? -0.637 0.335 3.577 1.00 93.38 225 THR A O 1
ATOM 1865 N N . CYS A 1 226 ? -2.351 0.185 5.028 1.00 92.62 226 CYS A N 1
ATOM 1866 C CA . CYS A 1 226 ? -3.133 1.249 4.424 1.00 92.62 226 CYS A CA 1
ATOM 1867 C C . CYS A 1 226 ? -4.068 1.911 5.443 1.00 92.62 226 CYS A C 1
ATOM 1869 O O . CYS A 1 226 ? -4.738 1.241 6.227 1.00 92.62 226 CYS A O 1
ATOM 1871 N N . LEU A 1 227 ? -4.139 3.239 5.385 1.00 93.94 227 LEU A N 1
ATOM 1872 C CA . LEU A 1 227 ? -5.123 4.069 6.070 1.00 93.94 227 LEU A CA 1
ATOM 1873 C C . LEU A 1 227 ? -5.568 5.149 5.086 1.00 93.94 227 LEU A C 1
ATOM 1875 O O . LEU A 1 227 ? -4.740 5.930 4.617 1.00 93.94 227 LEU A O 1
ATOM 1879 N N . SER A 1 228 ? -6.862 5.194 4.776 1.00 91.38 228 SER A N 1
ATOM 1880 C CA . SER A 1 228 ? -7.427 6.201 3.877 1.00 91.38 228 SER A CA 1
ATOM 1881 C C . SER A 1 228 ? -8.734 6.751 4.430 1.00 91.38 228 SER A C 1
ATOM 1883 O O . SER A 1 228 ? -9.593 6.008 4.905 1.00 91.38 228 SER A O 1
ATOM 1885 N N . VAL A 1 229 ? -8.875 8.073 4.377 1.00 90.88 229 VAL A N 1
ATOM 1886 C CA . VAL A 1 229 ? -10.092 8.798 4.741 1.00 90.88 229 VAL A CA 1
ATOM 1887 C C . VAL A 1 229 ? -10.556 9.548 3.509 1.00 90.88 229 VAL A C 1
ATOM 1889 O O . VAL A 1 229 ? -9.803 10.328 2.929 1.00 90.88 229 VAL A O 1
ATOM 1892 N N . CYS A 1 230 ? -11.811 9.330 3.139 1.00 88.50 230 CYS A N 1
ATOM 1893 C CA . CYS A 1 230 ? -12.440 10.037 2.040 1.00 88.50 230 CYS A CA 1
ATOM 1894 C C . CYS A 1 230 ? -12.435 11.545 2.340 1.00 88.50 230 CYS A C 1
ATOM 1896 O O . CYS A 1 230 ? -12.836 11.990 3.422 1.00 88.50 230 CYS A O 1
ATOM 1898 N N . SER A 1 231 ? -11.942 12.330 1.389 1.00 84.81 231 SER A N 1
ATOM 1899 C CA . SER A 1 231 ? -11.620 13.751 1.557 1.00 84.81 231 SER A CA 1
ATOM 1900 C C . SER A 1 231 ? -12.810 14.598 2.024 1.00 84.81 231 SER A C 1
ATOM 1902 O O . SER A 1 231 ? -12.628 15.522 2.824 1.00 84.81 231 SER A O 1
ATOM 1904 N N . GLU A 1 232 ? -14.036 14.256 1.617 1.00 86.88 232 GLU A N 1
ATOM 1905 C CA . GLU A 1 232 ? -15.255 14.951 2.039 1.00 86.88 232 GLU A CA 1
ATOM 1906 C C . GLU A 1 232 ? -15.598 14.764 3.531 1.00 86.88 232 GLU A C 1
ATOM 1908 O O . GLU A 1 232 ? -16.321 15.591 4.087 1.00 86.88 232 GLU A O 1
ATOM 1913 N N . PHE A 1 233 ? -15.049 13.731 4.184 1.00 90.50 233 PHE A N 1
ATOM 1914 C CA . PHE A 1 233 ? -15.197 13.435 5.619 1.00 90.50 233 PHE A CA 1
ATOM 1915 C C . PHE A 1 233 ? -13.941 13.803 6.433 1.00 90.50 233 PHE A C 1
ATOM 1917 O O . PHE A 1 233 ? -13.815 13.448 7.610 1.00 90.50 233 PHE A O 1
ATOM 1924 N N . SER A 1 234 ? -12.981 14.501 5.820 1.00 86.75 234 SER A N 1
ATOM 1925 C CA . SER A 1 234 ? -11.763 14.954 6.496 1.00 86.75 234 SER A CA 1
ATOM 1926 C C . SER A 1 234 ? -12.052 16.023 7.562 1.00 86.75 234 SER A C 1
ATOM 1928 O O . SER A 1 234 ? -13.002 16.795 7.464 1.00 86.75 234 SER A O 1
ATOM 1930 N N . GLY A 1 235 ? -11.201 16.093 8.591 1.00 86.81 235 GLY A N 1
ATOM 1931 C CA . GLY A 1 235 ? -11.305 17.093 9.666 1.00 86.81 235 GLY A CA 1
ATOM 1932 C C . GLY A 1 235 ? -12.100 16.662 10.906 1.00 86.81 235 GLY A C 1
ATOM 1933 O O . GLY A 1 235 ? -12.029 17.351 11.914 1.00 86.81 235 GLY A O 1
ATOM 1934 N N . TYR A 1 236 ? -12.757 15.499 10.879 1.00 91.12 236 TYR A N 1
ATOM 1935 C CA . TYR A 1 236 ? -13.574 14.960 11.984 1.00 91.12 236 TYR A CA 1
ATOM 1936 C C . TYR A 1 236 ? -12.858 13.884 12.825 1.00 91.12 236 TYR A C 1
ATOM 1938 O O . TYR A 1 236 ? -13.480 12.996 13.406 1.00 91.12 236 TYR A O 1
ATOM 1946 N N . GLY A 1 237 ? -11.519 13.881 12.817 1.00 92.25 237 GLY A N 1
ATOM 1947 C CA . GLY A 1 237 ? -10.716 12.919 13.584 1.00 92.25 237 GLY A CA 1
ATOM 1948 C C . GLY A 1 237 ? -10.861 11.449 13.157 1.00 92.25 237 GLY A C 1
ATOM 1949 O O . GLY A 1 237 ? -10.486 10.559 13.920 1.00 92.25 237 GLY A O 1
ATOM 1950 N N . LEU A 1 238 ? -11.388 11.170 11.957 1.00 94.06 238 LEU A N 1
ATOM 1951 C CA . LEU A 1 238 ? -11.741 9.810 11.533 1.00 94.06 238 LEU A CA 1
ATOM 1952 C C . LEU A 1 238 ? -10.540 8.853 11.480 1.00 94.06 238 LEU A C 1
ATOM 1954 O O . LEU A 1 238 ? -10.649 7.721 11.938 1.00 94.06 238 LEU A O 1
ATOM 1958 N N . ALA A 1 239 ? -9.383 9.326 11.007 1.00 94.88 239 ALA A N 1
ATOM 1959 C CA . ALA A 1 239 ? -8.145 8.544 10.969 1.00 94.88 239 ALA A CA 1
ATOM 1960 C C . ALA A 1 239 ? -7.734 8.036 12.363 1.00 94.88 239 ALA A C 1
ATOM 1962 O O . ALA A 1 239 ? -7.460 6.854 12.545 1.00 94.88 239 ALA A O 1
ATOM 1963 N N . LYS A 1 240 ? -7.779 8.915 13.373 1.00 96.19 240 LYS A N 1
ATOM 1964 C CA . LYS A 1 240 ? -7.500 8.561 14.772 1.00 96.19 240 LYS A CA 1
ATOM 1965 C C . LYS A 1 240 ? -8.482 7.511 15.297 1.00 96.19 240 LYS A C 1
ATOM 1967 O O . LYS A 1 240 ? -8.072 6.586 15.986 1.00 96.19 240 LYS A O 1
ATOM 1972 N N . ARG A 1 241 ? -9.770 7.649 14.975 1.00 97.38 241 ARG A N 1
ATOM 1973 C CA . ARG A 1 241 ? -10.800 6.692 15.404 1.00 97.38 241 ARG A CA 1
ATOM 1974 C C . ARG A 1 241 ? -10.599 5.325 14.758 1.00 97.38 241 ARG A C 1
ATOM 1976 O O . ARG A 1 241 ? -10.644 4.337 15.470 1.00 97.38 241 ARG A O 1
ATOM 1983 N N . LEU A 1 242 ? -10.294 5.271 13.460 1.00 98.06 242 LEU A N 1
ATOM 1984 C CA . LEU A 1 242 ? -9.954 4.022 12.768 1.00 98.06 242 LEU A CA 1
ATOM 1985 C C . LEU A 1 242 ? -8.762 3.308 13.424 1.00 98.06 242 LEU A C 1
ATOM 1987 O O . LEU A 1 242 ? -8.827 2.101 13.632 1.00 98.06 242 LEU A O 1
ATOM 1991 N N . ILE A 1 243 ? -7.712 4.047 13.800 1.00 98.12 243 ILE A N 1
ATOM 1992 C CA . ILE A 1 243 ? -6.561 3.484 14.522 1.00 98.12 243 ILE A CA 1
ATOM 1993 C C . ILE A 1 243 ? -6.991 2.911 15.880 1.00 98.12 243 ILE A C 1
ATOM 1995 O O . ILE A 1 243 ? -6.597 1.801 16.212 1.00 98.12 243 ILE A O 1
ATOM 1999 N N . PHE A 1 244 ? -7.835 3.611 16.642 1.00 97.50 244 PHE A N 1
ATOM 2000 C CA . PHE A 1 244 ? -8.328 3.104 17.928 1.00 97.50 244 PHE A CA 1
ATOM 2001 C C . PHE A 1 244 ? -9.209 1.859 17.809 1.00 97.50 244 PHE A C 1
ATOM 2003 O O . PHE A 1 244 ? -9.081 0.956 18.631 1.00 97.50 244 PHE A O 1
ATOM 2010 N N . GLU A 1 245 ? -10.073 1.788 16.796 1.00 98.12 245 GLU A N 1
ATOM 2011 C CA . GLU A 1 245 ? -10.852 0.575 16.529 1.00 98.12 245 GLU A CA 1
ATOM 2012 C C . GLU A 1 245 ? -9.920 -0.590 16.162 1.00 98.12 245 GLU A C 1
ATOM 2014 O O . GLU A 1 245 ? -10.044 -1.675 16.721 1.00 98.12 245 GLU A O 1
ATOM 2019 N N . LEU A 1 246 ? -8.919 -0.362 15.299 1.00 98.19 246 LEU A N 1
ATOM 2020 C CA . LEU A 1 246 ? -7.916 -1.382 14.979 1.00 98.19 246 LEU A CA 1
ATOM 2021 C C . LEU A 1 246 ? -7.135 -1.831 16.227 1.00 98.19 246 LEU A C 1
ATOM 2023 O O . LEU A 1 246 ? -6.915 -3.024 16.399 1.00 98.19 246 LEU A O 1
ATOM 2027 N N . GLU A 1 247 ? -6.725 -0.905 17.097 1.00 97.56 247 GLU A N 1
ATOM 2028 C CA . GLU A 1 247 ? -6.016 -1.211 18.349 1.00 97.56 247 GLU A CA 1
ATOM 2029 C C . GLU A 1 247 ? -6.852 -2.083 19.293 1.00 97.56 247 GLU A C 1
ATOM 2031 O O . GLU A 1 247 ? -6.333 -3.043 19.867 1.00 97.56 247 GLU A O 1
ATOM 2036 N N . ALA A 1 248 ? -8.143 -1.773 19.444 1.00 96.94 248 ALA A N 1
ATOM 2037 C CA . ALA A 1 248 ? -9.052 -2.548 20.282 1.00 96.94 248 ALA A CA 1
ATOM 2038 C C . ALA A 1 248 ? -9.196 -3.991 19.775 1.00 96.94 248 ALA A C 1
ATOM 2040 O O . ALA A 1 248 ? -9.126 -4.938 20.561 1.00 96.94 248 ALA A O 1
ATOM 2041 N N . GLU A 1 249 ? -9.325 -4.160 18.462 1.00 97.00 249 GLU A N 1
ATOM 2042 C CA . GLU A 1 249 ? -9.451 -5.469 17.818 1.00 97.00 249 GLU A CA 1
ATOM 2043 C C . GLU A 1 249 ? -8.142 -6.249 17.829 1.00 97.00 249 GLU A C 1
ATOM 2045 O O . GLU A 1 249 ? -8.129 -7.443 18.123 1.00 97.00 249 GLU A O 1
ATOM 2050 N N . ALA A 1 250 ? -7.018 -5.572 17.595 1.00 96.69 250 ALA A N 1
ATOM 2051 C CA . ALA A 1 250 ? -5.698 -6.173 17.699 1.00 96.69 250 ALA A CA 1
ATOM 2052 C C . ALA A 1 250 ? -5.459 -6.718 19.115 1.00 96.69 250 ALA A C 1
ATOM 2054 O O . ALA A 1 250 ? -5.005 -7.852 19.282 1.00 96.69 250 ALA A O 1
ATOM 2055 N N . LYS A 1 251 ? -5.854 -5.953 20.140 1.00 95.94 251 LYS A N 1
ATOM 2056 C CA . LYS A 1 251 ? -5.816 -6.390 21.538 1.00 95.94 251 LYS A CA 1
ATOM 2057 C C . LYS A 1 251 ? -6.737 -7.581 21.800 1.00 95.94 251 LYS A C 1
ATOM 2059 O O . LYS A 1 251 ? -6.312 -8.534 22.449 1.00 95.94 251 LYS A O 1
ATOM 2064 N N . ALA A 1 252 ? -7.972 -7.550 21.300 1.00 95.44 252 ALA A N 1
ATOM 2065 C CA . ALA A 1 252 ? -8.927 -8.648 21.460 1.00 95.44 252 ALA A CA 1
ATOM 2066 C C . ALA A 1 252 ? -8.447 -9.947 20.785 1.00 95.44 252 ALA A C 1
ATOM 2068 O O . ALA A 1 252 ? -8.654 -11.033 21.326 1.00 95.44 252 ALA A O 1
ATOM 2069 N N . ALA A 1 253 ? -7.754 -9.832 19.651 1.00 94.31 253 ALA A N 1
ATOM 2070 C CA . ALA A 1 253 ? -7.128 -10.942 18.937 1.00 94.31 253 ALA A CA 1
ATOM 2071 C C . ALA A 1 253 ? -5.766 -11.373 19.526 1.00 94.31 253 ALA A C 1
ATOM 2073 O O . ALA A 1 253 ? -5.168 -12.341 19.058 1.00 94.31 253 ALA A O 1
ATOM 2074 N N . GLY A 1 254 ? -5.272 -10.694 20.569 1.00 95.00 254 GLY A N 1
ATOM 2075 C CA . GLY A 1 254 ? -4.050 -11.064 21.288 1.00 95.00 254 GLY A CA 1
ATOM 2076 C C . GLY A 1 254 ? -2.740 -10.641 20.616 1.00 95.00 254 GLY A C 1
ATOM 2077 O O . GLY A 1 254 ? -1.680 -11.153 20.992 1.00 95.00 254 GLY A O 1
ATOM 2078 N N . TYR A 1 255 ? -2.782 -9.724 19.645 1.00 96.25 255 TYR A N 1
ATOM 2079 C CA . TYR A 1 255 ? -1.580 -9.109 19.080 1.00 96.25 255 TYR A CA 1
ATOM 2080 C C . TYR A 1 255 ? -0.862 -8.252 20.130 1.00 96.25 255 TYR A C 1
ATOM 2082 O O . TYR A 1 255 ? -1.483 -7.647 21.002 1.00 96.25 255 TYR A O 1
ATOM 2090 N N . LYS A 1 256 ? 0.468 -8.209 20.039 1.00 95.81 256 LYS A N 1
ATOM 2091 C CA . LYS A 1 256 ? 1.365 -7.542 20.993 1.00 95.81 256 LYS A CA 1
ATOM 2092 C C . LYS A 1 256 ? 1.838 -6.176 20.521 1.00 95.81 256 LYS A C 1
ATOM 2094 O O . LYS A 1 256 ? 2.284 -5.376 21.335 1.00 95.81 256 LYS A O 1
ATOM 2099 N N . SER A 1 257 ? 1.768 -5.902 19.224 1.00 96.69 257 SER A N 1
ATOM 2100 C CA . SER A 1 257 ? 2.233 -4.636 18.669 1.00 96.69 257 SER A CA 1
ATOM 2101 C C . SER A 1 257 ? 1.520 -4.261 17.378 1.00 96.69 257 SER A C 1
ATOM 2103 O O . SER A 1 257 ? 0.988 -5.114 16.664 1.00 96.69 257 SER A O 1
ATOM 2105 N N . ILE A 1 258 ? 1.524 -2.958 17.095 1.00 98.00 258 ILE A N 1
ATOM 2106 C CA . ILE A 1 258 ? 1.150 -2.387 15.802 1.00 98.00 258 ILE A CA 1
ATOM 2107 C C . ILE A 1 258 ? 2.319 -1.557 15.286 1.00 98.00 258 ILE A C 1
ATOM 2109 O O . ILE A 1 258 ? 2.865 -0.717 16.003 1.00 98.00 258 ILE A O 1
ATOM 2113 N N . GLU A 1 259 ? 2.679 -1.781 14.034 1.00 97.06 259 GLU A N 1
ATOM 2114 C CA . GLU A 1 259 ? 3.691 -1.052 13.291 1.00 97.06 259 GLU A CA 1
ATOM 2115 C C . GLU A 1 259 ? 3.055 -0.236 12.173 1.00 97.06 259 GLU A C 1
ATOM 2117 O O . GLU A 1 259 ? 1.949 -0.520 11.711 1.00 97.06 259 GLU A O 1
ATOM 2122 N N . VAL A 1 260 ? 3.758 0.800 11.742 1.00 96.06 260 VAL A N 1
ATOM 2123 C CA . VAL A 1 260 ? 3.393 1.589 10.573 1.00 96.06 260 VAL A CA 1
ATOM 2124 C C . VAL A 1 260 ? 4.639 2.180 9.938 1.00 96.06 260 VAL A C 1
ATOM 2126 O O . VAL A 1 260 ? 5.539 2.649 10.636 1.00 96.06 260 VAL A O 1
ATOM 2129 N N . LEU A 1 261 ? 4.681 2.193 8.610 1.00 93.06 261 LEU A N 1
ATOM 2130 C CA . LEU A 1 261 ? 5.645 2.992 7.868 1.00 93.06 261 LEU A CA 1
ATOM 2131 C C . LEU A 1 261 ? 5.070 4.398 7.661 1.00 93.06 261 LEU A C 1
ATOM 2133 O O . LEU A 1 261 ? 4.236 4.613 6.784 1.00 93.06 261 LEU A O 1
ATOM 2137 N N . ALA A 1 262 ? 5.494 5.337 8.501 1.00 92.38 262 ALA A N 1
ATOM 2138 C CA . ALA A 1 262 ? 5.034 6.715 8.473 1.00 92.38 262 ALA A CA 1
ATOM 2139 C C . ALA A 1 262 ? 5.829 7.564 7.471 1.00 92.38 262 ALA A C 1
ATOM 2141 O O . ALA A 1 262 ? 7.052 7.430 7.359 1.00 92.38 262 ALA A O 1
ATOM 2142 N N . PHE A 1 263 ? 5.127 8.462 6.779 1.00 89.81 263 PHE A N 1
ATOM 2143 C CA . PHE A 1 263 ? 5.700 9.384 5.799 1.00 89.81 263 PHE A CA 1
ATOM 2144 C C . PHE A 1 263 ? 5.921 10.778 6.401 1.00 89.81 263 PHE A C 1
ATOM 2146 O O . PHE A 1 263 ? 5.286 11.126 7.409 1.00 89.81 263 PHE A O 1
ATOM 2153 N N . PRO A 1 264 ? 6.791 11.597 5.779 1.00 87.19 264 PRO A N 1
ATOM 2154 C CA . PRO A 1 264 ? 6.844 13.031 6.036 1.00 87.19 264 PRO A CA 1
ATOM 2155 C C . PRO A 1 264 ? 5.449 13.676 6.010 1.00 87.19 264 PRO A C 1
ATOM 2157 O O . PRO A 1 264 ? 4.608 13.346 5.175 1.00 87.19 264 PRO A O 1
ATOM 2160 N N . ASP A 1 265 ? 5.189 14.617 6.923 1.00 85.06 265 ASP A N 1
ATOM 2161 C CA . ASP A 1 265 ? 3.857 15.228 7.081 1.00 85.06 265 ASP A CA 1
ATOM 2162 C C . ASP A 1 265 ? 3.365 15.959 5.813 1.00 85.06 265 ASP A C 1
ATOM 2164 O O . ASP A 1 265 ? 2.160 16.089 5.596 1.00 85.06 265 ASP A O 1
ATOM 2168 N N . GLU A 1 266 ? 4.288 16.415 4.965 1.00 77.31 266 GLU A N 1
ATOM 2169 C CA . GLU A 1 266 ? 4.014 17.056 3.673 1.00 77.31 266 GLU A CA 1
ATOM 2170 C C . GLU A 1 266 ? 3.346 16.130 2.645 1.00 77.31 266 GLU A C 1
ATOM 2172 O O . GLU A 1 266 ? 2.557 16.607 1.829 1.00 77.31 266 GLU A O 1
ATOM 2177 N N . ASP A 1 267 ? 3.563 14.815 2.738 1.00 65.12 267 ASP A N 1
ATOM 2178 C CA . ASP A 1 267 ? 3.002 13.828 1.807 1.00 65.12 267 ASP A CA 1
ATOM 2179 C C . ASP A 1 267 ? 1.535 13.482 2.114 1.00 65.12 267 ASP A C 1
ATOM 2181 O O . ASP A 1 267 ? 0.854 12.855 1.303 1.00 65.12 267 ASP A O 1
ATOM 2185 N N . SER A 1 268 ? 1.017 13.889 3.283 1.00 67.62 268 SER A N 1
ATOM 2186 C CA . SER A 1 268 ? -0.362 13.661 3.766 1.00 67.62 268 SER A CA 1
ATOM 2187 C C . SER A 1 268 ? -0.824 12.194 3.884 1.00 67.62 268 SER A C 1
ATOM 2189 O O . SER A 1 268 ? -1.889 11.937 4.451 1.00 67.62 268 SER A O 1
ATOM 2191 N N . TRP A 1 269 ? -0.048 11.220 3.404 1.00 75.38 269 TRP A N 1
ATOM 2192 C CA . TRP A 1 269 ? -0.348 9.793 3.484 1.00 75.38 269 TRP A CA 1
ATOM 2193 C C . TRP A 1 269 ? 0.357 9.152 4.676 1.00 75.38 269 TRP A C 1
ATOM 2195 O O . TRP A 1 269 ? 1.571 9.196 4.755 1.00 75.38 269 TRP A O 1
ATOM 2205 N N . GLN A 1 270 ? -0.391 8.553 5.609 1.00 85.75 270 GLN A N 1
ATOM 2206 C CA . GLN A 1 270 ? 0.169 7.985 6.849 1.00 85.75 270 GLN A CA 1
ATOM 2207 C C . GLN A 1 270 ? 1.207 8.920 7.527 1.00 85.75 270 GLN A C 1
ATOM 2209 O O . GLN A 1 270 ? 2.342 8.510 7.776 1.00 85.75 270 GLN A O 1
ATOM 2214 N N . PRO A 1 271 ? 0.840 10.182 7.828 1.00 90.56 271 PRO A N 1
ATOM 2215 C CA . PRO A 1 271 ? 1.795 11.191 8.277 1.00 90.56 271 PRO A CA 1
ATOM 2216 C C . PRO A 1 271 ? 2.349 10.874 9.670 1.00 90.56 271 PRO A C 1
ATOM 2218 O O . PRO A 1 271 ? 1.594 10.526 10.584 1.00 90.56 271 PRO A O 1
ATOM 2221 N N . PHE A 1 272 ? 3.656 11.058 9.860 1.00 93.19 272 PHE A N 1
ATOM 2222 C CA . PHE A 1 272 ? 4.349 10.853 11.138 1.00 93.19 272 PHE A CA 1
ATOM 2223 C C . PHE A 1 272 ? 3.632 11.510 12.327 1.00 93.19 272 PHE A C 1
ATOM 2225 O O . PHE A 1 272 ? 3.420 10.875 13.365 1.00 93.19 272 PHE A O 1
ATOM 2232 N N . SER A 1 273 ? 3.193 12.764 12.178 1.00 93.69 273 SER A N 1
ATOM 2233 C CA . SER A 1 273 ? 2.563 13.515 13.268 1.00 93.69 273 SER A CA 1
ATOM 2234 C C . SER A 1 273 ? 1.231 12.929 13.746 1.00 93.69 273 SER A C 1
ATOM 2236 O O . SER A 1 273 ? 0.831 13.199 14.883 1.00 93.69 273 SER A O 1
ATOM 2238 N N . LEU A 1 274 ? 0.534 12.140 12.919 1.00 94.94 274 LEU A N 1
ATOM 2239 C CA . LEU A 1 274 ? -0.672 11.423 13.333 1.00 94.94 274 LEU A CA 1
ATOM 2240 C C . LEU A 1 274 ? -0.314 10.334 14.343 1.00 94.94 274 LEU A C 1
ATOM 2242 O O . LEU A 1 274 ? -0.887 10.304 15.429 1.00 94.94 274 LEU A O 1
ATOM 2246 N N . TYR A 1 275 ? 0.642 9.473 14.000 1.00 96.69 275 TYR A N 1
ATOM 2247 C CA . TYR A 1 275 ? 1.004 8.312 14.812 1.00 96.69 275 TYR A CA 1
ATOM 2248 C C . TYR A 1 275 ? 1.782 8.703 16.068 1.00 96.69 275 TYR A C 1
ATOM 2250 O O . TYR A 1 275 ? 1.513 8.166 17.141 1.00 96.69 275 TYR A O 1
ATOM 2258 N N . ALA A 1 276 ? 2.659 9.709 15.982 1.00 95.94 276 ALA A N 1
ATOM 2259 C CA . ALA A 1 276 ? 3.376 10.238 17.144 1.00 95.94 276 ALA A CA 1
ATOM 2260 C C . ALA A 1 276 ? 2.424 10.740 18.250 1.00 95.94 276 ALA A C 1
ATOM 2262 O O . ALA A 1 276 ? 2.700 10.576 19.434 1.00 95.94 276 ALA A O 1
ATOM 2263 N N . LYS A 1 277 ? 1.267 11.315 17.883 1.00 96.25 277 LYS A N 1
ATOM 2264 C CA . LYS A 1 277 ? 0.222 11.753 18.834 1.00 96.25 277 LYS A CA 1
ATOM 2265 C C . LYS A 1 277 ? -0.594 10.603 19.434 1.00 96.25 277 LYS A C 1
ATOM 2267 O O . LYS A 1 277 ? -1.429 10.856 20.302 1.00 96.25 277 LYS A O 1
ATOM 2272 N N . LEU A 1 278 ? -0.420 9.386 18.927 1.00 96.19 278 LEU A N 1
ATOM 2273 C CA . LEU A 1 278 ? -1.124 8.173 19.348 1.00 96.19 278 LEU A CA 1
ATOM 2274 C C . LEU A 1 278 ? -0.173 7.174 20.014 1.00 96.19 278 LEU A C 1
ATOM 2276 O O . LEU A 1 278 ? -0.468 5.981 20.046 1.00 96.19 278 LEU A O 1
ATOM 2280 N N . ASP A 1 279 ? 0.947 7.669 20.544 1.00 95.50 279 ASP A N 1
ATOM 2281 C CA . ASP A 1 279 ? 1.948 6.912 21.302 1.00 95.50 279 ASP A CA 1
ATOM 2282 C C . ASP A 1 279 ? 2.687 5.838 20.486 1.00 95.50 279 ASP A C 1
ATOM 2284 O O . ASP A 1 279 ? 3.282 4.918 21.046 1.00 95.50 279 ASP A O 1
ATOM 2288 N N . PHE A 1 280 ? 2.695 5.959 19.154 1.00 97.00 280 PHE A N 1
ATOM 2289 C CA . PHE A 1 280 ? 3.645 5.212 18.336 1.00 97.00 280 PHE A CA 1
ATOM 2290 C C . PHE A 1 280 ? 5.037 5.814 18.525 1.00 97.00 280 PHE A C 1
ATOM 2292 O O . PHE A 1 280 ? 5.237 7.025 18.401 1.00 97.00 280 PHE A O 1
ATOM 2299 N N . ILE A 1 281 ? 6.014 4.958 18.804 1.00 95.31 281 ILE A N 1
ATOM 2300 C CA . ILE A 1 281 ? 7.401 5.345 19.039 1.00 95.31 281 ILE A CA 1
ATOM 2301 C C . ILE A 1 281 ? 8.198 5.077 17.766 1.00 95.31 281 ILE A C 1
ATOM 2303 O O . ILE A 1 281 ? 8.026 4.050 17.109 1.00 95.31 281 ILE A O 1
ATOM 2307 N N . GLN A 1 282 ? 9.082 6.007 17.412 1.00 90.75 282 GLN A N 1
ATOM 2308 C CA . GLN A 1 282 ? 10.031 5.810 16.324 1.00 90.75 282 GLN A CA 1
ATOM 2309 C C . GLN A 1 282 ? 10.931 4.602 16.611 1.00 90.75 282 GLN A C 1
ATOM 2311 O O . GLN A 1 282 ? 11.574 4.540 17.658 1.00 90.75 282 GLN A O 1
ATOM 2316 N N . ASN A 1 283 ? 11.002 3.679 15.654 1.00 84.50 283 ASN A N 1
ATOM 2317 C CA . ASN A 1 283 ? 11.799 2.464 15.758 1.00 84.50 283 ASN A CA 1
ATOM 2318 C C . ASN A 1 283 ? 12.985 2.484 14.781 1.00 84.50 283 ASN A C 1
ATOM 2320 O O . ASN A 1 283 ? 14.134 2.368 15.198 1.00 84.50 283 ASN A O 1
ATOM 2324 N N . ILE A 1 284 ? 12.719 2.705 13.488 1.00 86.88 284 ILE A N 1
ATOM 2325 C CA . ILE A 1 284 ? 13.743 2.748 12.429 1.00 86.88 284 ILE A CA 1
ATOM 2326 C C . ILE A 1 284 ? 13.490 3.975 11.546 1.00 86.88 284 ILE A C 1
ATOM 2328 O O . ILE A 1 284 ? 12.353 4.223 11.156 1.00 86.88 284 ILE A O 1
ATOM 2332 N N . ALA A 1 285 ? 14.535 4.744 11.233 1.00 87.12 285 ALA A N 1
ATOM 2333 C CA . ALA A 1 285 ? 14.472 5.853 10.278 1.00 87.12 285 ALA A CA 1
ATOM 2334 C C . ALA A 1 285 ? 15.189 5.479 8.976 1.00 87.12 285 ALA A C 1
ATOM 2336 O O . ALA A 1 285 ? 16.267 4.886 9.016 1.00 87.12 285 ALA A O 1
ATOM 2337 N N . PHE A 1 286 ? 14.604 5.860 7.842 1.00 84.25 286 PHE A N 1
ATOM 2338 C CA . PHE A 1 286 ? 15.117 5.575 6.504 1.00 84.25 286 PHE A CA 1
ATOM 2339 C C . PHE A 1 286 ? 15.626 6.850 5.814 1.00 84.25 286 PHE A C 1
ATOM 2341 O O . PHE A 1 286 ? 15.219 7.964 6.142 1.00 84.25 286 PHE A O 1
ATOM 2348 N N . GLU A 1 287 ? 16.512 6.694 4.827 1.00 75.25 287 GLU A N 1
ATOM 2349 C CA . GLU A 1 287 ? 17.205 7.811 4.155 1.00 75.25 287 GLU A CA 1
ATOM 2350 C C . GLU A 1 287 ? 16.269 8.803 3.442 1.00 75.25 287 GLU A C 1
ATOM 2352 O O . GLU A 1 287 ? 16.627 9.961 3.244 1.00 75.25 287 GLU A O 1
ATOM 2357 N N . ASN A 1 288 ? 15.064 8.372 3.069 1.00 74.44 288 ASN A N 1
ATOM 2358 C CA . ASN A 1 288 ? 14.057 9.185 2.387 1.00 74.44 288 ASN A CA 1
ATOM 2359 C C . ASN A 1 288 ? 13.052 9.856 3.340 1.00 74.44 288 ASN A C 1
ATOM 2361 O O . ASN A 1 288 ? 12.000 10.304 2.895 1.00 74.44 288 ASN A O 1
ATOM 2365 N N . GLY A 1 289 ? 13.351 9.907 4.641 1.00 82.69 289 GLY A N 1
ATOM 2366 C CA . GLY A 1 289 ? 12.488 10.534 5.645 1.00 82.69 289 GLY A CA 1
ATOM 2367 C C . GLY A 1 289 ? 11.313 9.668 6.102 1.00 82.69 289 GLY A C 1
ATOM 2368 O O . GLY A 1 289 ? 10.550 10.101 6.962 1.00 82.69 289 GLY A O 1
ATOM 2369 N N . LEU A 1 290 ? 11.179 8.444 5.580 1.00 88.00 290 LEU A N 1
ATOM 2370 C CA . LEU A 1 290 ? 10.228 7.467 6.102 1.00 88.00 290 LEU A CA 1
ATOM 2371 C C . LEU A 1 290 ? 10.676 6.968 7.473 1.00 88.00 290 LEU A C 1
ATOM 2373 O O . LEU A 1 290 ? 11.873 6.824 7.744 1.00 88.00 290 LEU A O 1
ATOM 2377 N N . ILE A 1 291 ? 9.707 6.652 8.326 1.00 91.31 291 ILE A N 1
ATOM 2378 C CA . ILE A 1 291 ? 9.963 6.193 9.689 1.00 91.31 291 ILE A CA 1
ATOM 2379 C C . ILE A 1 291 ? 9.086 4.980 9.981 1.00 91.31 291 ILE A C 1
ATOM 2381 O O . ILE A 1 291 ? 7.863 5.076 9.965 1.00 91.31 291 ILE A O 1
ATOM 2385 N N . LEU A 1 292 ? 9.703 3.842 10.301 1.00 93.19 292 LEU A N 1
ATOM 2386 C CA . LEU A 1 292 ? 8.988 2.734 10.924 1.00 93.19 292 LEU A CA 1
ATOM 2387 C C . LEU A 1 292 ? 8.683 3.121 12.371 1.00 93.19 292 LEU A C 1
ATOM 2389 O O . LEU A 1 292 ? 9.599 3.324 13.176 1.00 93.19 292 LEU A O 1
ATOM 2393 N N . MET A 1 293 ? 7.403 3.210 12.701 1.00 95.88 293 MET A N 1
ATOM 2394 C CA . MET A 1 293 ? 6.930 3.487 14.049 1.00 95.88 293 MET A CA 1
ATOM 2395 C C . MET A 1 293 ? 6.227 2.264 14.622 1.00 95.88 293 MET A C 1
ATOM 2397 O O . MET A 1 293 ? 5.565 1.527 13.895 1.00 95.88 293 MET A O 1
ATOM 2401 N N . LYS A 1 294 ? 6.356 2.060 15.931 1.00 96.38 294 LYS A N 1
ATOM 2402 C CA . LYS A 1 294 ? 5.816 0.899 16.636 1.00 96.38 294 LYS A CA 1
ATOM 2403 C C . LYS A 1 294 ? 5.112 1.322 17.912 1.00 96.38 294 LYS A C 1
ATOM 2405 O O . LYS A 1 294 ? 5.624 2.146 18.669 1.00 96.38 294 LYS A O 1
ATOM 2410 N N . LYS A 1 295 ? 3.970 0.704 18.179 1.00 96.75 295 LYS A N 1
ATOM 2411 C CA . LYS A 1 295 ? 3.238 0.807 19.437 1.00 96.75 295 LYS A CA 1
ATOM 2412 C C . LYS A 1 295 ? 3.064 -0.583 20.031 1.00 96.75 295 LYS A C 1
ATOM 2414 O O . LYS A 1 295 ? 2.645 -1.507 19.338 1.00 96.75 295 LYS A O 1
ATOM 2419 N N . GLN A 1 296 ? 3.401 -0.729 21.307 1.00 95.31 296 GLN A N 1
ATOM 2420 C CA . GLN A 1 296 ? 3.118 -1.951 22.057 1.00 95.31 296 GLN A CA 1
ATOM 2421 C C . GLN A 1 296 ? 1.643 -1.958 22.467 1.00 95.31 296 GLN A C 1
ATOM 2423 O O . GLN A 1 296 ? 1.096 -0.926 22.856 1.00 95.31 296 GLN A O 1
ATOM 2428 N N . ILE A 1 297 ? 1.004 -3.119 22.370 1.00 90.69 297 ILE A N 1
ATOM 2429 C CA . ILE A 1 297 ? -0.350 -3.354 22.859 1.00 90.69 297 ILE A CA 1
ATOM 2430 C C . ILE A 1 297 ? -0.216 -4.074 24.198 1.00 90.69 297 ILE A C 1
ATOM 2432 O O . ILE A 1 297 ? 0.207 -5.228 24.255 1.00 90.69 297 ILE A O 1
ATOM 2436 N N . ASP A 1 298 ? -0.595 -3.404 25.283 1.00 78.44 298 ASP A N 1
ATOM 2437 C CA . ASP A 1 298 ? -0.608 -4.032 26.600 1.00 78.44 298 ASP A CA 1
ATOM 2438 C C . ASP A 1 298 ? -1.708 -5.104 26.656 1.00 78.44 298 ASP A C 1
ATOM 2440 O O . ASP A 1 298 ? -2.909 -4.791 26.720 1.00 78.44 298 ASP A O 1
ATOM 2444 N N . CYS A 1 299 ? -1.303 -6.375 26.637 1.00 56.25 299 CYS A N 1
ATOM 2445 C CA . CYS A 1 299 ? -2.175 -7.497 26.970 1.00 56.25 299 CYS A CA 1
ATOM 2446 C C . CYS A 1 299 ? -2.491 -7.448 28.473 1.00 56.25 299 CYS A C 1
ATOM 2448 O O . CYS A 1 299 ? -1.577 -7.333 29.290 1.00 56.25 299 CYS A O 1
ATOM 2450 N N . VAL A 1 300 ? -3.778 -7.512 28.828 1.00 48.25 300 VAL A N 1
ATOM 2451 C CA . VAL A 1 300 ? -4.229 -7.687 30.223 1.00 48.25 300 VAL A CA 1
ATOM 2452 C C . VAL A 1 300 ? -4.249 -9.170 30.549 1.00 48.25 300 VAL A C 1
ATOM 2454 O O . VAL A 1 300 ? -4.744 -9.928 29.685 1.00 48.25 300 VAL A O 1
#

Secondary structure (DSSP, 8-state):
---PEEEEEEE-TT-HHHHHHHHHHHHHHTT-TTEEEEEEETTTS------TT-TTHHHHHHHHTT--SS---SSEEEETTEEE-TTTTPHHHHHHHHHTTT----TTTT-----PPP--------GGGEEEEE--TTTHHHHHHHHHHT-TTS-HHHHTTS--HHHHHHHHHHHHHHHHTT-EEEEEEEETTEEEEEEEEEEHHHHHHTT---S-TTSSEEEEEEEEE-GGGTTSSHHHHHHHHHHHHHHHTT--EEEEEEBPGGG-SSBHHHHHTTTPEEEEE-TTS-EEEEEE----

Sequence (300 aa):
MSNRVIARYFYSPICPESFAALERLSNLFSKWDEFLFEVINLAENEIVPGYKWFPEEQELVDTYQGNGVKPLLYAKLFINGEEIKGFPPSKKHLEETLLRYSIVLDKNDYSYNYGTFPPHNRIECDEKEFKFSLYNQNNINDACKICTKYHPYLHEEAYLLDDWSEFEKKKENFVNKKLKADEMLGVIAYYKNRSAGFIEAFTLNNSSILGFPVSEINENGLMITCLSVCSEFSGYGLAKRLIFELEAEAKAAGYKSIEVLAFPDEDSWQPFSLYAKLDFIQNIAFENGLILMKKQIDCV